Protein AF-A0A950KBQ4-F1 (afdb_monomer_lite)

Sequence (293 aa):
MTTLLCALALFAAQTAAPQRGMLQPGAATYSVAATGGTVTVSITRVAGSAGIVGCTYTTVNGTAVAGVDYTAASGTLSWTNGDAAAKSVVITILNDGVANGNKTFYLQLSLPTGGAYLGVPPTTPATNHEGRVLGTTPDVTVPVDWNTATADGILQTLQILPANNPWNEDISGLAVSPDSAAIINYMQGSTHFIHVNRDMNMTIVASNQPTKAVPLSLYGSESDPGPYPIP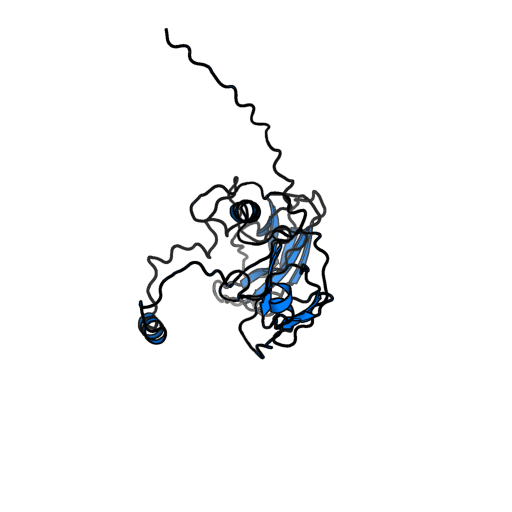NNSPVEGYLGDDPRTLSNIQQDLPLPHAGGDRHVMILDPENGYIYEFGNALCDASFNWNASG

Structure (mmCIF, N/CA/C/O backbone):
data_AF-A0A950KBQ4-F1
#
_entry.id   AF-A0A950KBQ4-F1
#
loop_
_atom_site.group_PDB
_atom_site.id
_atom_site.type_symbol
_atom_site.label_atom_id
_atom_site.label_alt_id
_atom_site.label_comp_id
_atom_site.label_asym_id
_atom_site.label_entity_id
_atom_site.label_seq_id
_atom_site.pdbx_PDB_ins_code
_atom_site.Cartn_x
_atom_site.Cartn_y
_atom_site.Cartn_z
_atom_site.occupancy
_atom_site.B_iso_or_equiv
_atom_site.auth_seq_id
_atom_site.auth_comp_id
_atom_site.auth_asym_id
_atom_site.auth_atom_id
_atom_site.pdbx_PDB_model_num
ATOM 1 N N . MET A 1 1 ? 58.627 5.481 21.122 1.00 42.16 1 MET A N 1
ATOM 2 C CA . MET A 1 1 ? 57.580 6.492 21.374 1.00 42.16 1 MET A CA 1
ATOM 3 C C . MET A 1 1 ? 56.549 6.340 20.278 1.00 42.16 1 MET A C 1
ATOM 5 O O . MET A 1 1 ? 56.875 6.593 19.128 1.00 42.16 1 MET A O 1
ATOM 9 N N . THR A 1 2 ? 55.371 5.825 20.614 1.00 39.44 2 THR A N 1
ATOM 10 C CA . THR A 1 2 ? 54.284 5.612 19.653 1.00 39.44 2 THR A CA 1
ATOM 11 C C . THR A 1 2 ? 53.377 6.831 19.715 1.00 39.44 2 THR A C 1
ATOM 13 O O . THR A 1 2 ? 52.790 7.106 20.758 1.00 39.44 2 THR A O 1
ATOM 16 N N . THR A 1 3 ? 53.314 7.596 18.632 1.00 34.00 3 THR A N 1
ATOM 17 C CA . THR A 1 3 ? 52.439 8.766 18.535 1.00 34.00 3 THR A CA 1
ATOM 18 C C . THR A 1 3 ? 51.038 8.285 18.167 1.00 34.00 3 THR A C 1
ATOM 20 O O . THR A 1 3 ? 50.844 7.746 17.080 1.00 34.00 3 THR A O 1
ATOM 23 N N . LEU A 1 4 ? 50.061 8.454 19.062 1.00 28.08 4 LEU A N 1
ATOM 24 C CA . LEU A 1 4 ? 48.648 8.302 18.712 1.00 28.08 4 LEU A CA 1
ATOM 25 C C . LEU A 1 4 ? 48.193 9.573 17.988 1.00 28.08 4 LEU A C 1
ATOM 27 O O . LEU A 1 4 ? 48.173 10.649 18.584 1.00 28.08 4 LEU A O 1
ATOM 31 N N . LEU A 1 5 ? 47.814 9.448 16.715 1.00 38.50 5 LEU A N 1
ATOM 32 C CA . LEU A 1 5 ? 47.020 10.473 16.042 1.00 38.50 5 LEU A CA 1
ATOM 33 C C . LEU A 1 5 ? 45.545 10.272 16.405 1.00 38.50 5 LEU A C 1
ATOM 35 O O . LEU A 1 5 ? 44.963 9.231 16.111 1.00 38.50 5 LEU A O 1
ATOM 39 N N . CYS A 1 6 ? 44.943 11.288 17.019 1.00 29.98 6 CYS A N 1
ATOM 40 C CA . CYS A 1 6 ? 43.498 11.388 17.176 1.00 29.98 6 CYS A CA 1
ATOM 41 C C . CYS A 1 6 ? 42.923 12.002 15.893 1.00 29.98 6 CYS A C 1
ATOM 43 O O . CYS A 1 6 ? 43.119 13.189 15.630 1.00 29.98 6 CYS A O 1
ATOM 45 N N . ALA A 1 7 ? 42.256 11.192 15.069 1.00 35.41 7 ALA A N 1
ATOM 46 C CA . ALA A 1 7 ? 41.468 11.697 13.953 1.00 35.41 7 ALA A CA 1
ATOM 47 C C . ALA A 1 7 ? 40.127 12.202 14.502 1.00 35.41 7 ALA A C 1
ATOM 49 O O . ALA A 1 7 ? 39.288 11.417 14.941 1.00 35.41 7 ALA A O 1
ATOM 50 N N . LEU A 1 8 ? 39.938 13.521 14.506 1.00 32.34 8 LEU A N 1
ATOM 51 C CA . LEU A 1 8 ? 38.667 14.138 14.866 1.00 32.34 8 LEU A CA 1
ATOM 52 C C . LEU A 1 8 ? 37.715 14.006 13.665 1.00 32.34 8 LEU A C 1
ATOM 54 O O . LEU A 1 8 ? 37.799 14.778 12.712 1.00 32.34 8 LEU A O 1
ATOM 58 N N . ALA A 1 9 ? 36.839 13.001 13.681 1.00 39.84 9 ALA A N 1
ATOM 59 C CA . ALA A 1 9 ? 35.754 12.901 12.711 1.00 39.84 9 ALA A CA 1
ATOM 60 C C . ALA A 1 9 ? 34.673 13.929 13.075 1.00 39.84 9 ALA A C 1
ATOM 62 O O . ALA A 1 9 ? 33.968 13.786 14.075 1.00 39.84 9 ALA A O 1
ATOM 63 N N . LEU A 1 10 ? 34.564 14.993 12.279 1.00 34.34 10 LEU A N 1
ATOM 64 C CA . LEU A 1 10 ? 33.460 15.939 12.366 1.00 34.34 10 LEU A CA 1
ATOM 65 C C . LEU A 1 10 ? 32.238 15.290 11.701 1.00 34.34 10 LEU A C 1
ATOM 67 O O . LEU A 1 10 ? 32.062 15.383 10.489 1.00 34.34 10 LEU A O 1
ATOM 71 N N . PHE A 1 11 ? 31.404 14.597 12.476 1.00 37.28 11 PHE A N 1
ATOM 72 C CA . PHE A 1 11 ? 30.071 14.233 12.007 1.00 37.28 11 PHE A CA 1
ATOM 73 C C . PHE A 1 11 ? 29.253 15.523 11.966 1.00 37.28 11 PHE A C 1
ATOM 75 O O . PHE A 1 11 ? 28.854 16.042 13.010 1.00 37.28 11 PHE A O 1
ATOM 82 N N . ALA A 1 12 ? 29.031 16.083 10.774 1.00 36.97 12 ALA A N 1
ATOM 83 C CA . ALA A 1 12 ? 27.915 17.000 10.609 1.00 36.97 12 ALA A CA 1
ATOM 84 C C . ALA A 1 12 ? 26.676 16.242 11.099 1.00 36.97 12 ALA A C 1
ATOM 86 O O . ALA A 1 12 ? 26.402 15.142 10.618 1.00 36.97 12 ALA A O 1
ATOM 87 N N . ALA A 1 13 ? 25.975 16.772 12.101 1.00 35.66 13 ALA A N 1
ATOM 88 C CA . ALA A 1 13 ? 24.670 16.249 12.461 1.00 35.66 13 ALA A CA 1
ATOM 89 C C . ALA A 1 13 ? 23.779 16.454 11.233 1.00 35.66 13 ALA A C 1
ATOM 91 O O . ALA A 1 13 ? 23.305 17.561 10.986 1.00 35.66 13 ALA A O 1
ATOM 92 N N . GLN A 1 14 ? 23.643 15.408 1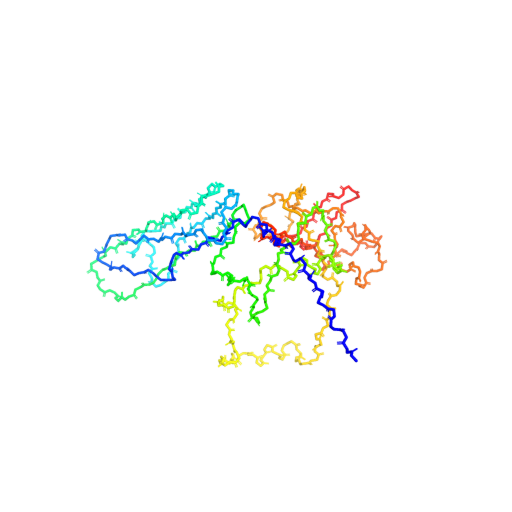0.415 1.00 35.06 14 GLN A N 1
ATOM 93 C CA . GLN A 1 14 ? 22.683 15.352 9.327 1.00 35.06 14 GLN A CA 1
ATOM 94 C C . GLN A 1 14 ? 21.327 15.618 9.977 1.00 35.06 14 GLN A C 1
ATOM 96 O O . GLN A 1 14 ? 20.824 14.791 10.740 1.00 35.06 14 GLN A O 1
ATOM 101 N N . THR A 1 15 ? 20.772 16.811 9.772 1.00 37.25 15 THR A N 1
ATOM 102 C CA . THR A 1 15 ? 19.414 17.104 10.220 1.00 37.25 15 THR A CA 1
ATOM 103 C C . THR A 1 15 ? 18.517 16.113 9.494 1.00 37.25 15 THR A C 1
ATOM 105 O O . THR A 1 15 ? 18.455 16.151 8.265 1.00 37.25 15 THR A O 1
ATOM 108 N N . ALA A 1 16 ? 17.906 15.180 10.228 1.00 45.38 16 ALA A N 1
ATOM 109 C CA . ALA A 1 16 ? 16.980 14.213 9.653 1.00 45.38 16 ALA A CA 1
ATOM 110 C C . ALA A 1 16 ? 15.958 14.956 8.778 1.00 45.38 16 ALA A C 1
ATOM 112 O O . ALA A 1 16 ? 15.456 16.009 9.185 1.00 45.38 16 ALA A O 1
ATOM 113 N N . ALA A 1 17 ? 15.690 14.438 7.575 1.00 49.81 17 ALA A N 1
ATOM 114 C CA . ALA A 1 17 ? 14.683 15.007 6.688 1.00 49.81 17 ALA A CA 1
ATOM 115 C C . ALA A 1 17 ? 13.351 15.180 7.451 1.00 49.81 17 ALA A C 1
ATOM 117 O O . ALA A 1 17 ? 13.015 14.338 8.295 1.00 49.81 17 ALA A O 1
ATOM 118 N N . PRO A 1 18 ? 12.603 16.272 7.215 1.00 60.03 18 PRO A N 1
ATOM 119 C CA . PRO A 1 18 ? 11.393 16.561 7.972 1.00 60.03 18 PRO A CA 1
ATOM 120 C C . PRO A 1 18 ? 10.346 15.461 7.745 1.00 60.03 18 PRO A C 1
ATOM 122 O O . PRO A 1 18 ? 9.787 15.323 6.660 1.00 60.03 18 PRO A O 1
ATOM 125 N N . GLN A 1 19 ? 10.079 14.670 8.785 1.00 65.25 19 GLN A N 1
ATOM 126 C CA . GLN A 1 19 ? 9.168 13.530 8.708 1.00 65.25 19 GLN A CA 1
ATOM 127 C C . GLN A 1 19 ? 7.704 13.985 8.658 1.00 65.25 19 GLN A C 1
ATOM 129 O O . GLN A 1 19 ? 7.290 14.902 9.379 1.00 65.25 19 GLN A O 1
ATOM 134 N N . ARG A 1 20 ? 6.900 13.317 7.821 1.00 74.81 20 ARG A N 1
ATOM 135 C CA . ARG A 1 20 ? 5.480 13.650 7.616 1.00 74.81 20 ARG A CA 1
ATOM 136 C C . ARG A 1 20 ? 4.570 13.167 8.744 1.00 74.81 20 ARG A C 1
ATOM 138 O O . ARG A 1 20 ? 3.503 13.737 8.977 1.00 74.81 20 ARG A O 1
ATOM 145 N N . GLY A 1 21 ? 5.048 12.203 9.519 1.00 76.56 21 GLY A N 1
ATOM 146 C CA . GLY A 1 21 ? 4.407 11.711 10.727 1.00 76.56 21 GLY A CA 1
ATOM 147 C C . GLY A 1 21 ? 3.552 10.470 10.508 1.00 76.56 21 GLY A C 1
ATOM 148 O O . GLY A 1 21 ? 3.312 10.022 9.392 1.00 76.56 21 GLY A O 1
ATOM 149 N N . MET A 1 22 ? 3.105 9.905 11.617 1.00 78.25 22 MET A N 1
ATOM 150 C CA . MET A 1 22 ? 2.345 8.671 11.693 1.00 78.25 22 MET A CA 1
ATOM 151 C C . MET A 1 22 ? 1.053 8.924 12.456 1.00 78.25 22 MET A C 1
ATOM 153 O O . MET A 1 22 ? 1.073 9.542 13.521 1.00 78.25 22 MET A O 1
ATOM 157 N N . LEU A 1 23 ? -0.056 8.452 11.903 1.00 83.44 23 LEU A N 1
ATOM 158 C CA . LEU A 1 23 ? -1.396 8.574 12.449 1.00 83.44 23 LEU A CA 1
ATOM 159 C C . LEU A 1 23 ? -1.767 7.278 13.163 1.00 83.44 23 LEU A C 1
ATOM 161 O O . LEU A 1 23 ? -1.744 6.195 12.577 1.00 83.44 23 LEU A O 1
ATOM 165 N N . GLN A 1 24 ? -2.116 7.384 14.438 1.00 79.69 24 GLN A N 1
ATOM 166 C CA . GLN A 1 24 ? -2.402 6.211 15.258 1.00 79.69 24 GLN A CA 1
ATOM 167 C C . GLN A 1 24 ? -3.435 6.506 16.341 1.00 79.69 24 GLN A C 1
ATOM 169 O O . GLN A 1 24 ? -3.489 7.642 16.825 1.00 79.69 24 GLN A O 1
ATOM 174 N N . PRO A 1 25 ? -4.214 5.508 16.788 1.00 81.94 25 PRO A N 1
ATOM 175 C CA . PRO A 1 25 ? -4.973 5.629 18.023 1.00 81.94 25 PRO A CA 1
ATOM 176 C C . PRO A 1 25 ? -4.052 5.987 19.196 1.00 81.94 25 PRO A C 1
ATOM 178 O O . PRO A 1 25 ? -2.958 5.446 19.332 1.00 81.94 25 PRO A O 1
ATOM 181 N N . GLY A 1 26 ? -4.494 6.891 20.066 1.00 77.69 26 GLY A N 1
ATOM 182 C CA . GLY A 1 26 ? -3.754 7.288 21.265 1.00 77.69 26 GLY A CA 1
ATOM 183 C C . GLY A 1 26 ? -3.651 6.172 22.312 1.00 77.69 26 GLY A C 1
ATOM 184 O O . GLY A 1 26 ? -2.845 6.276 23.231 1.00 77.69 26 GLY A O 1
ATOM 185 N N . ALA A 1 27 ? -4.458 5.117 22.181 1.00 73.62 27 ALA A N 1
ATOM 186 C CA . ALA A 1 27 ? -4.406 3.901 22.981 1.00 73.62 27 ALA A CA 1
ATOM 187 C C . ALA A 1 27 ? -4.839 2.686 22.143 1.00 73.62 27 ALA A C 1
ATOM 189 O O . ALA A 1 27 ? -5.637 2.815 21.217 1.00 73.62 27 ALA A O 1
ATOM 190 N N . ALA A 1 28 ? -4.348 1.496 22.502 1.00 65.88 28 ALA A N 1
ATOM 191 C CA . ALA A 1 28 ? -4.708 0.246 21.827 1.00 65.88 28 ALA A CA 1
ATOM 192 C C . ALA A 1 28 ? -6.140 -0.222 22.141 1.00 65.88 28 ALA A C 1
ATOM 194 O O . ALA A 1 28 ? -6.747 -0.940 21.352 1.00 65.88 28 ALA A O 1
ATOM 195 N N . THR A 1 29 ? -6.686 0.170 23.296 1.00 69.62 29 THR A N 1
ATOM 196 C CA . THR A 1 29 ? -8.050 -0.170 23.709 1.00 69.62 29 THR A CA 1
ATOM 197 C C . THR A 1 29 ? -8.734 1.028 24.352 1.00 69.62 29 THR A C 1
ATOM 199 O O . THR A 1 29 ? -8.106 1.842 25.031 1.00 69.62 29 THR A O 1
ATOM 202 N N . TYR A 1 30 ? -10.044 1.114 24.142 1.00 78.25 30 TYR A N 1
ATOM 203 C CA . TYR A 1 30 ? -10.925 2.078 24.784 1.00 78.25 30 TYR A CA 1
ATOM 204 C C . TYR A 1 30 ? -12.074 1.300 25.412 1.00 78.25 30 TYR A C 1
ATOM 206 O O . TYR A 1 30 ? -12.660 0.432 24.772 1.00 78.25 30 TYR A O 1
ATOM 214 N N . SER A 1 31 ? -12.371 1.586 26.676 1.00 82.31 31 SER A N 1
ATOM 215 C CA . SER A 1 31 ? -13.469 0.951 27.403 1.00 82.31 31 SER A CA 1
ATOM 216 C C . SER A 1 31 ? -14.497 2.000 27.785 1.00 82.31 31 SER A C 1
ATOM 218 O O . SER A 1 31 ? -14.151 3.081 28.260 1.00 82.31 31 SER A O 1
ATOM 220 N N . VAL A 1 32 ? -15.765 1.672 27.579 1.00 85.00 32 VAL A N 1
ATOM 221 C CA . VAL A 1 32 ? -16.910 2.517 27.910 1.00 85.00 32 VAL A CA 1
ATOM 222 C C . VAL A 1 32 ? -18.002 1.629 28.488 1.00 85.00 32 VAL A C 1
ATOM 224 O O . VAL A 1 32 ? -18.160 0.480 28.074 1.00 85.00 32 VAL A O 1
ATOM 227 N N . ALA A 1 33 ? -18.733 2.136 29.477 1.00 78.69 33 ALA A N 1
ATOM 228 C CA . ALA A 1 33 ? -19.859 1.405 30.033 1.00 78.69 33 ALA A CA 1
ATOM 229 C C . ALA A 1 33 ? -20.976 1.283 28.984 1.00 78.69 33 ALA A C 1
ATOM 231 O O . ALA A 1 33 ? -21.325 2.262 28.326 1.00 78.69 33 ALA A O 1
ATOM 232 N N . ALA A 1 34 ? -21.601 0.108 28.893 1.00 71.25 34 ALA A N 1
ATOM 233 C CA . ALA A 1 34 ? -22.770 -0.129 28.039 1.00 71.25 34 ALA A CA 1
ATOM 234 C C . ALA A 1 34 ? -24.056 0.554 28.559 1.00 71.25 34 ALA A C 1
ATOM 236 O O . ALA A 1 34 ? -25.161 0.223 28.153 1.00 71.25 34 ALA A O 1
ATOM 237 N N . THR A 1 35 ? -23.938 1.534 29.460 1.00 78.12 35 THR A N 1
ATOM 238 C CA . THR A 1 35 ? -25.061 2.323 29.989 1.00 78.12 35 THR A CA 1
ATOM 239 C C . THR A 1 35 ? -25.520 3.424 29.024 1.00 78.12 35 THR A C 1
ATOM 241 O O . THR A 1 35 ? -26.377 4.234 29.378 1.00 78.12 35 THR A O 1
ATOM 244 N N . GLY A 1 36 ? -24.961 3.454 27.811 1.00 72.44 36 GLY A N 1
ATOM 245 C CA . GLY A 1 36 ? -25.128 4.517 26.825 1.00 72.44 36 GLY A CA 1
ATOM 246 C C . GLY A 1 36 ? -24.097 5.633 27.005 1.00 72.44 36 GLY A C 1
ATOM 247 O O . GLY A 1 36 ? -23.334 5.645 27.971 1.00 72.44 36 GLY A O 1
ATOM 248 N N . GLY A 1 37 ? -24.066 6.571 26.058 1.00 87.19 37 GLY A N 1
ATOM 249 C CA . GLY A 1 37 ? -23.128 7.696 26.046 1.00 87.19 37 GLY A CA 1
ATOM 250 C C . GLY A 1 37 ? -22.243 7.682 24.805 1.00 87.19 37 GLY A C 1
ATOM 251 O O . GLY A 1 37 ? -22.690 7.300 23.724 1.00 87.19 37 GLY A O 1
ATOM 252 N N . THR A 1 38 ? -20.991 8.112 24.946 1.00 91.12 38 THR A N 1
ATOM 253 C CA . THR A 1 38 ? -20.025 8.131 23.845 1.00 91.12 38 THR A CA 1
ATOM 254 C C . THR A 1 38 ? -18.676 7.571 24.271 1.00 91.12 38 THR A C 1
ATOM 256 O O . THR A 1 38 ? -18.255 7.716 25.419 1.00 91.12 38 THR A O 1
ATOM 259 N N . VAL A 1 39 ? -17.976 6.955 23.321 1.00 91.31 39 VAL A N 1
ATOM 260 C CA . VAL A 1 39 ? -16.536 6.715 23.413 1.00 91.31 39 VAL A CA 1
ATOM 261 C C . VAL A 1 39 ? -15.823 7.679 22.475 1.00 91.31 39 VAL A C 1
ATOM 263 O O . VAL A 1 39 ? -16.198 7.831 21.312 1.00 91.31 39 VAL A O 1
ATOM 266 N N . THR A 1 40 ? -14.801 8.349 22.997 1.00 93.38 40 THR A N 1
ATOM 267 C CA . THR A 1 40 ? -13.971 9.279 22.231 1.00 93.38 40 THR A CA 1
ATOM 268 C C . THR A 1 40 ? -12.612 8.642 22.001 1.00 93.38 40 THR A C 1
ATOM 270 O O . THR A 1 40 ? -11.817 8.505 22.932 1.00 93.38 40 THR A O 1
ATOM 273 N N . VAL A 1 41 ? -12.345 8.266 20.756 1.00 90.38 41 VAL A N 1
ATOM 274 C CA . VAL A 1 41 ? -11.058 7.727 20.325 1.00 90.38 41 VAL A CA 1
ATOM 275 C C . VAL A 1 41 ? -10.191 8.880 19.835 1.00 90.38 41 VAL A C 1
ATOM 277 O O . VAL A 1 41 ? -10.559 9.601 18.911 1.00 90.38 41 VAL A O 1
ATOM 280 N N . SER A 1 42 ? -9.039 9.074 20.471 1.00 91.75 42 SER A N 1
ATOM 281 C CA . SER A 1 42 ? -8.051 10.072 20.054 1.00 91.75 42 SER A CA 1
ATOM 282 C C . SER A 1 42 ? -7.158 9.478 18.972 1.00 91.75 42 SER A C 1
ATOM 284 O O . SER A 1 42 ? -6.603 8.404 19.180 1.00 91.75 42 SER A O 1
ATOM 286 N N . ILE A 1 43 ? -6.997 10.167 17.847 1.00 93.19 43 ILE A N 1
ATOM 287 C CA . ILE A 1 43 ? -6.034 9.847 16.795 1.00 93.19 43 ILE A CA 1
ATOM 288 C C . ILE A 1 43 ? -4.910 10.878 16.857 1.00 93.19 43 ILE A C 1
ATOM 290 O O . ILE A 1 43 ? -5.133 12.086 16.756 1.00 93.19 43 ILE A O 1
ATOM 294 N N . THR A 1 44 ? -3.693 10.396 17.055 1.00 89.75 44 THR A N 1
ATOM 295 C CA . THR A 1 44 ? -2.488 11.201 17.254 1.00 89.75 44 THR A CA 1
ATOM 296 C C . THR A 1 44 ? -1.634 11.197 15.996 1.00 89.75 44 THR A C 1
ATOM 298 O O . THR A 1 44 ? -1.553 10.172 15.324 1.00 89.75 44 THR A O 1
ATOM 301 N N . ARG A 1 45 ? -0.989 12.332 15.700 1.00 90.56 45 ARG A N 1
ATOM 302 C CA . ARG A 1 45 ? 0.083 12.433 14.705 1.00 90.56 45 ARG A CA 1
ATOM 303 C C . ARG A 1 45 ? 1.416 12.513 15.439 1.00 90.56 45 ARG A C 1
ATOM 305 O O . ARG A 1 45 ? 1.660 13.476 16.163 1.00 90.56 45 ARG A O 1
ATOM 312 N N . VAL A 1 46 ? 2.257 11.500 15.282 1.00 78.50 46 VAL A N 1
ATOM 313 C CA . VAL A 1 46 ? 3.562 11.385 15.959 1.00 78.50 46 VAL A CA 1
ATOM 314 C C . VAL A 1 46 ? 4.691 11.223 14.944 1.00 78.50 46 VAL A C 1
ATOM 316 O O . VAL A 1 46 ? 4.425 11.086 13.757 1.00 78.50 46 VAL A O 1
ATOM 319 N N . ALA A 1 47 ? 5.949 11.231 15.397 1.00 66.81 47 ALA A N 1
ATOM 320 C CA . ALA A 1 47 ? 7.123 10.988 14.545 1.00 66.81 47 ALA A CA 1
ATOM 321 C C . ALA A 1 47 ? 7.197 11.896 13.294 1.00 66.81 47 ALA A C 1
ATOM 323 O O . ALA A 1 47 ? 7.650 11.481 12.234 1.00 66.81 47 ALA A O 1
ATOM 324 N N . GLY A 1 48 ? 6.702 13.134 13.402 1.00 73.38 48 GLY A N 1
ATOM 325 C CA . GLY A 1 48 ? 6.724 14.109 12.315 1.00 73.38 48 GLY A CA 1
ATOM 326 C C . GLY A 1 48 ? 5.465 14.965 12.232 1.00 73.38 48 GLY A C 1
ATOM 327 O O . GLY A 1 48 ? 4.376 14.547 12.623 1.00 73.38 48 GLY A O 1
ATOM 328 N N . SER A 1 49 ? 5.617 16.178 11.712 1.00 84.75 49 SER A N 1
ATOM 329 C CA . SER A 1 49 ? 4.507 17.101 11.443 1.00 84.75 49 SER A CA 1
ATOM 330 C C . SER A 1 49 ? 4.633 17.800 10.086 1.00 84.75 49 SER A C 1
ATOM 332 O O . SER A 1 49 ? 3.903 18.750 9.807 1.00 84.75 49 SER A O 1
ATOM 334 N N . ALA A 1 50 ? 5.540 17.336 9.223 1.00 81.19 50 ALA A N 1
ATOM 335 C CA . ALA A 1 50 ? 5.789 17.948 7.927 1.00 81.19 50 ALA A CA 1
ATOM 336 C C . ALA A 1 50 ? 4.682 17.632 6.911 1.00 81.19 50 ALA A C 1
ATOM 338 O O . ALA A 1 50 ? 4.214 16.503 6.796 1.00 81.19 50 ALA A O 1
ATOM 339 N N . GLY A 1 51 ? 4.278 18.628 6.133 1.00 82.69 51 GLY A N 1
ATOM 340 C CA . GLY A 1 51 ? 3.254 18.481 5.105 1.00 82.69 51 GLY A CA 1
ATOM 341 C C . GLY A 1 51 ? 1.831 18.341 5.653 1.00 82.69 51 GLY A C 1
ATOM 342 O O . GLY A 1 51 ? 1.591 18.159 6.850 1.00 82.69 51 GLY A O 1
ATOM 343 N N . ILE A 1 52 ? 0.872 18.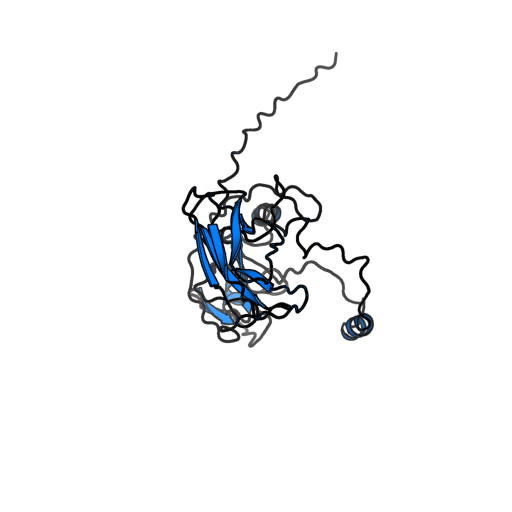468 4.739 1.00 90.19 52 ILE A N 1
ATOM 344 C CA . ILE A 1 52 ? -0.540 18.186 5.000 1.00 90.19 52 ILE A CA 1
ATOM 345 C C . ILE A 1 52 ? -0.722 16.674 4.886 1.00 90.19 52 ILE A C 1
ATOM 347 O O . ILE A 1 52 ? -0.335 16.103 3.870 1.00 90.19 52 ILE A O 1
ATOM 351 N N . VAL A 1 53 ? -1.299 16.046 5.907 1.00 89.44 53 VAL A N 1
ATOM 352 C CA . VAL A 1 53 ? -1.535 14.594 5.934 1.00 89.44 53 VAL A CA 1
ATOM 353 C C . VAL A 1 53 ? -2.932 14.286 6.444 1.00 89.44 53 VAL A C 1
ATOM 355 O O . VAL A 1 53 ? -3.565 15.118 7.098 1.00 89.44 53 VAL A O 1
ATOM 358 N N . GLY A 1 54 ? -3.413 13.079 6.198 1.00 91.94 54 GLY A N 1
ATOM 359 C CA . GLY A 1 54 ? -4.718 12.655 6.676 1.00 91.94 54 GLY A CA 1
ATOM 360 C C . GLY A 1 54 ? -4.925 11.157 6.585 1.00 91.94 54 GLY A C 1
ATOM 361 O O . GLY A 1 54 ? -4.037 10.423 6.167 1.00 91.94 54 GLY A O 1
ATOM 362 N N . CYS A 1 55 ? -6.102 10.718 7.003 1.00 90.19 55 CYS A N 1
ATOM 363 C CA . CYS A 1 55 ? -6.587 9.358 6.812 1.00 90.19 55 CYS A CA 1
ATOM 364 C C . CYS A 1 55 ? -8.116 9.328 6.849 1.00 90.19 55 CYS A C 1
ATOM 366 O O . CYS A 1 55 ? -8.774 10.292 7.254 1.00 90.19 55 CYS A O 1
ATOM 368 N N . THR A 1 56 ? -8.688 8.205 6.442 1.00 88.56 56 THR A N 1
ATOM 369 C CA . THR A 1 56 ? -10.096 7.872 6.665 1.00 88.56 56 THR A CA 1
ATOM 370 C C . THR A 1 56 ? -10.234 6.978 7.892 1.00 88.56 56 THR A C 1
ATOM 372 O O . THR A 1 56 ? -9.281 6.304 8.290 1.00 88.56 56 THR A O 1
ATOM 375 N N . TYR A 1 57 ? -11.413 6.980 8.509 1.00 88.62 57 TYR A N 1
ATOM 376 C CA . TYR A 1 57 ? -11.763 6.033 9.559 1.00 88.62 57 TYR A CA 1
ATOM 377 C C . TYR A 1 57 ? -13.149 5.439 9.336 1.00 88.62 57 TYR A C 1
ATOM 379 O O . TYR A 1 57 ? -14.040 6.103 8.801 1.00 88.62 57 TYR A O 1
ATOM 387 N N . THR A 1 58 ? -13.342 4.209 9.802 1.00 85.19 58 THR A N 1
ATOM 388 C CA . THR A 1 58 ? -14.643 3.538 9.847 1.00 85.19 58 THR A CA 1
ATOM 389 C C . THR A 1 58 ? -14.724 2.589 11.040 1.00 85.19 58 THR A C 1
ATOM 391 O O . THR A 1 58 ? -13.724 2.000 11.452 1.00 85.19 58 THR A O 1
ATOM 394 N N . THR A 1 59 ? -15.907 2.441 11.627 1.00 86.88 59 THR A N 1
ATOM 395 C CA . THR A 1 59 ? -16.163 1.429 12.656 1.00 86.88 59 THR A CA 1
ATOM 396 C C . THR A 1 59 ? -16.509 0.081 12.033 1.00 86.88 59 THR A C 1
ATOM 398 O O . THR A 1 59 ? -17.355 0.025 11.142 1.00 86.88 59 THR A O 1
ATOM 401 N N . VAL A 1 60 ? -15.949 -1.002 12.567 1.00 76.50 60 VAL A N 1
ATOM 402 C CA . VAL A 1 60 ? -16.182 -2.381 12.116 1.00 76.50 60 VAL A CA 1
ATOM 403 C C . VAL A 1 60 ? -16.720 -3.216 13.274 1.00 76.50 60 VAL A C 1
ATOM 405 O O . VAL A 1 60 ? -16.225 -3.121 14.399 1.00 76.50 60 VAL A O 1
ATOM 408 N N . ASN A 1 61 ? -17.736 -4.033 12.997 1.00 71.56 61 ASN A N 1
ATOM 409 C CA . ASN A 1 61 ? -18.340 -4.909 13.998 1.00 71.56 61 ASN A CA 1
ATOM 410 C C . ASN A 1 61 ? -17.315 -5.912 14.552 1.00 71.56 61 ASN A C 1
ATOM 412 O O . ASN A 1 61 ? -16.439 -6.394 13.835 1.00 71.56 61 ASN A O 1
ATOM 416 N N . GLY A 1 62 ? -17.481 -6.264 15.822 1.00 82.44 62 GLY A N 1
ATOM 417 C CA . GLY A 1 62 ? -16.874 -7.445 16.430 1.00 82.44 62 GLY A CA 1
ATOM 418 C C . GLY A 1 62 ? -17.984 -8.310 17.011 1.00 82.44 62 GLY A C 1
ATOM 419 O O . GLY A 1 62 ? -18.884 -8.738 16.292 1.00 82.44 62 GLY A O 1
ATOM 420 N N . THR A 1 63 ? -17.968 -8.514 18.328 1.00 80.69 63 THR A N 1
ATOM 421 C CA . THR A 1 63 ? -19.136 -9.056 19.045 1.00 80.69 63 THR A CA 1
ATOM 422 C C . THR A 1 63 ? -20.204 -7.993 19.324 1.00 80.69 63 THR A C 1
ATOM 424 O O . THR A 1 63 ? -21.356 -8.342 19.577 1.00 80.69 63 THR A O 1
ATOM 427 N N . ALA A 1 64 ? -19.844 -6.706 19.264 1.00 83.88 64 ALA A N 1
ATOM 428 C CA . ALA A 1 64 ? -20.783 -5.590 19.234 1.00 83.88 64 ALA A CA 1
ATOM 429 C C . ALA A 1 64 ? -21.195 -5.284 17.788 1.00 83.88 64 ALA A C 1
ATOM 431 O O . ALA A 1 64 ? -20.351 -5.274 16.885 1.00 83.88 64 ALA A O 1
ATOM 432 N N . VAL A 1 65 ? -22.485 -5.014 17.584 1.00 87.50 65 VAL A N 1
ATOM 433 C CA . VAL A 1 65 ? -23.099 -4.811 16.265 1.00 87.50 65 VAL A CA 1
ATOM 434 C C . VAL A 1 65 ? -23.581 -3.370 16.110 1.00 87.50 65 VAL A C 1
ATOM 436 O O . VAL A 1 65 ? -24.341 -2.859 16.937 1.00 87.50 65 VAL A O 1
ATOM 439 N N . ALA A 1 66 ? -23.178 -2.714 15.022 1.00 90.38 66 ALA A N 1
ATOM 440 C CA . ALA A 1 66 ? -23.658 -1.382 14.674 1.00 90.38 66 ALA A CA 1
ATOM 441 C C . ALA A 1 66 ? -25.192 -1.342 14.510 1.00 90.38 66 ALA A C 1
ATOM 443 O O . ALA A 1 66 ? -25.796 -2.237 13.923 1.00 90.38 66 ALA A O 1
ATOM 444 N N . GLY A 1 67 ? -25.827 -0.288 15.020 1.00 92.50 67 GLY A N 1
ATOM 445 C CA . GLY A 1 67 ? -27.284 -0.125 15.070 1.00 92.50 67 GLY A CA 1
ATOM 446 C C . GLY A 1 67 ? -27.964 -0.857 16.232 1.00 92.50 67 GLY A C 1
ATOM 447 O O . GLY A 1 67 ? -29.132 -0.585 16.498 1.00 92.50 67 GLY A O 1
ATOM 448 N N . VAL A 1 68 ? -27.244 -1.735 16.939 1.00 90.81 68 VAL A N 1
ATOM 449 C CA . 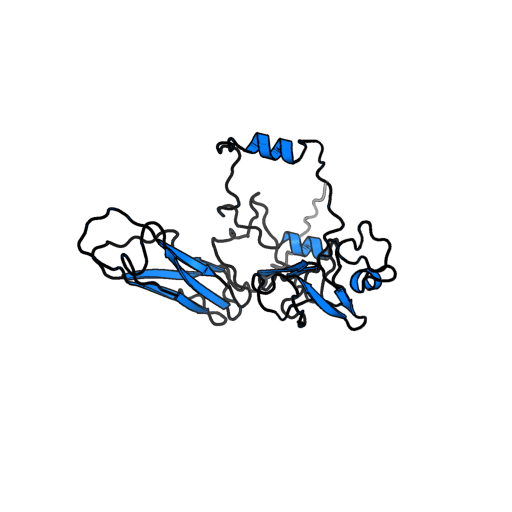VAL A 1 68 ? -27.729 -2.441 18.137 1.00 90.81 68 VAL A CA 1
ATOM 450 C C . VAL A 1 68 ? -26.969 -1.971 19.374 1.00 90.81 68 VAL A C 1
ATOM 452 O O . VAL A 1 68 ? -27.576 -1.461 20.307 1.00 90.81 68 VAL A O 1
ATOM 455 N N . ASP A 1 69 ? -25.640 -2.086 19.352 1.00 89.44 69 ASP A N 1
ATOM 456 C CA . ASP A 1 69 ? -24.761 -1.789 20.490 1.00 89.44 69 ASP A CA 1
ATOM 457 C C . ASP A 1 69 ? -24.087 -0.409 20.375 1.00 89.44 69 ASP A C 1
ATOM 459 O O . ASP A 1 69 ? -23.738 0.224 21.371 1.00 89.44 69 ASP A O 1
ATOM 463 N N . TYR A 1 70 ? -23.894 0.088 19.152 1.00 92.94 70 TYR A N 1
ATOM 464 C CA . TYR A 1 70 ? -23.286 1.393 18.885 1.00 92.94 70 TYR A CA 1
ATOM 465 C C . TYR A 1 70 ? -23.760 1.962 17.543 1.00 92.94 70 TYR A C 1
ATOM 467 O O . TYR A 1 70 ? -24.220 1.225 16.673 1.00 92.94 70 TYR A O 1
ATOM 475 N N . THR A 1 71 ? -23.642 3.271 17.340 1.00 95.81 71 THR A N 1
ATOM 476 C CA . THR A 1 71 ? -23.912 3.898 16.036 1.00 95.81 71 THR A CA 1
ATOM 477 C C . THR A 1 71 ? -22.667 3.817 15.160 1.00 95.81 71 THR A C 1
ATOM 479 O O . THR A 1 71 ? -21.603 4.278 15.577 1.00 95.81 71 THR A O 1
ATOM 482 N N . ALA A 1 72 ? -22.797 3.275 13.943 1.00 93.75 72 ALA A N 1
ATOM 483 C CA . ALA A 1 72 ? -21.703 3.257 12.973 1.00 93.75 72 ALA A CA 1
ATOM 484 C C . ALA A 1 72 ? -21.149 4.673 12.746 1.00 93.75 72 ALA A C 1
ATOM 486 O O . ALA A 1 72 ? -21.915 5.623 12.571 1.00 93.75 72 ALA A O 1
ATOM 487 N N . ALA A 1 73 ? -19.825 4.806 12.739 1.00 93.19 73 ALA A N 1
ATOM 488 C CA . ALA A 1 73 ? -19.145 6.075 12.526 1.00 93.19 73 ALA A CA 1
ATOM 489 C C . ALA A 1 73 ? -18.070 5.926 11.449 1.00 93.19 73 ALA A C 1
ATOM 491 O O . ALA A 1 73 ? -17.281 4.982 11.468 1.00 93.19 73 ALA A O 1
ATOM 492 N N . SER A 1 74 ? -18.017 6.888 10.534 1.00 94.31 74 SER A N 1
ATOM 493 C CA . SER A 1 74 ? -16.997 6.969 9.492 1.00 94.31 74 SER A CA 1
ATOM 494 C C . SER A 1 74 ? -16.710 8.420 9.132 1.00 94.31 74 SER A C 1
ATOM 496 O O . SER A 1 74 ? -17.594 9.272 9.239 1.00 94.31 74 SER A O 1
ATOM 498 N N . GLY A 1 75 ? -15.503 8.704 8.656 1.00 96.06 75 GLY A N 1
ATOM 499 C CA . GLY A 1 75 ? -15.141 10.046 8.216 1.00 96.06 75 GLY A CA 1
ATOM 500 C C . GLY A 1 75 ? -13.678 10.185 7.821 1.00 96.06 75 GLY A C 1
ATOM 501 O O . GLY A 1 75 ? -12.965 9.203 7.633 1.00 96.06 75 GLY A O 1
ATOM 502 N N . THR A 1 76 ? -13.235 11.433 7.700 1.00 96.38 76 THR A N 1
ATOM 503 C CA . THR A 1 76 ? -11.867 11.808 7.325 1.00 96.38 76 THR A CA 1
ATOM 504 C C . THR A 1 76 ? -11.220 12.634 8.429 1.00 96.38 76 THR A C 1
ATOM 506 O O . THR A 1 76 ? -11.865 13.510 9.009 1.00 96.38 76 THR A O 1
ATOM 509 N N . LEU A 1 77 ? -9.934 12.415 8.678 1.00 97.19 77 LEU A N 1
ATOM 510 C CA . LEU A 1 77 ? -9.100 13.223 9.564 1.00 97.19 77 LEU A CA 1
ATOM 511 C C . LEU A 1 77 ? -7.983 13.870 8.746 1.00 97.19 77 LEU A C 1
ATOM 513 O O . LEU A 1 77 ? -7.371 13.211 7.911 1.00 97.19 77 LEU A O 1
ATOM 517 N N . SER A 1 78 ? -7.704 15.151 8.990 1.00 96.88 78 SER A N 1
ATOM 518 C CA . SER A 1 78 ? -6.685 15.905 8.250 1.00 96.88 78 SER A CA 1
ATOM 519 C C . SER A 1 78 ? -5.901 16.843 9.157 1.00 96.88 78 SER A C 1
ATOM 521 O O . SER A 1 78 ? -6.497 17.663 9.861 1.00 96.88 78 SER A O 1
ATOM 523 N N . TRP A 1 79 ? -4.577 16.769 9.101 1.00 97.31 79 TRP A N 1
ATOM 524 C CA . TRP A 1 79 ? -3.633 17.660 9.767 1.00 97.31 79 TRP A CA 1
ATOM 525 C C . TRP A 1 79 ? -2.994 18.587 8.740 1.00 97.31 79 TRP A C 1
ATOM 527 O O . TRP A 1 79 ? -2.543 18.145 7.683 1.00 97.31 79 TRP A O 1
ATOM 537 N N . THR A 1 80 ? -2.920 19.877 9.055 1.00 97.44 80 THR A N 1
ATOM 538 C CA . THR A 1 80 ? -2.176 20.837 8.233 1.00 97.44 80 THR A CA 1
ATOM 539 C C . THR A 1 80 ? -0.665 20.672 8.424 1.00 97.44 80 THR A C 1
ATOM 541 O O . THR A 1 80 ? -0.205 20.003 9.351 1.00 97.44 80 THR A O 1
ATOM 544 N N . ASN A 1 81 ? 0.134 21.306 7.562 1.00 93.00 81 ASN A N 1
ATOM 545 C CA . ASN A 1 81 ? 1.583 21.370 7.760 1.00 93.00 81 ASN A CA 1
ATOM 546 C C . ASN A 1 81 ? 1.914 21.964 9.140 1.00 93.00 81 ASN A C 1
ATOM 548 O O . ASN A 1 81 ? 1.401 23.025 9.493 1.00 93.00 81 ASN A O 1
ATOM 552 N N . GLY A 1 82 ? 2.746 21.270 9.911 1.00 89.62 82 GLY A N 1
ATOM 553 C CA . GLY A 1 82 ? 3.128 21.624 11.278 1.00 89.62 82 GLY A CA 1
ATOM 554 C C . GLY A 1 82 ? 2.115 21.242 12.366 1.00 89.62 82 GLY A C 1
ATOM 555 O O . GLY A 1 82 ? 2.465 21.303 13.543 1.00 89.62 82 GLY A O 1
ATOM 556 N N . ASP A 1 83 ? 0.892 20.821 12.019 1.00 96.38 83 ASP A N 1
ATOM 557 C CA . ASP A 1 83 ? -0.123 20.398 12.994 1.00 96.38 83 ASP A CA 1
ATOM 558 C C . ASP A 1 83 ? 0.166 18.973 13.482 1.00 96.38 83 ASP A C 1
ATOM 560 O O . ASP A 1 83 ? 0.118 18.024 12.697 1.00 96.38 83 ASP A O 1
ATOM 564 N N . ALA A 1 84 ? 0.435 18.835 14.781 1.00 91.19 84 ALA A N 1
ATOM 565 C CA . ALA A 1 84 ? 0.594 17.561 15.486 1.00 91.19 84 ALA A CA 1
ATOM 566 C C . ALA A 1 84 ? -0.476 17.348 16.576 1.00 91.19 84 ALA A C 1
ATOM 568 O O . ALA A 1 84 ? -0.377 16.412 17.371 1.00 91.19 84 ALA A O 1
ATOM 569 N N . ALA A 1 85 ? -1.493 18.213 16.654 1.00 96.88 85 ALA A N 1
ATOM 570 C CA . ALA A 1 85 ? -2.542 18.091 17.656 1.00 96.88 85 ALA A CA 1
ATOM 571 C C . ALA A 1 85 ? -3.394 16.841 17.397 1.00 96.88 85 ALA A C 1
ATOM 573 O O . ALA A 1 85 ? -3.701 16.500 16.255 1.00 96.88 85 ALA A O 1
ATOM 574 N N . ALA A 1 86 ? -3.798 16.150 18.460 1.00 94.50 86 ALA A N 1
ATOM 575 C CA . ALA A 1 86 ? -4.669 14.989 18.328 1.00 94.50 86 ALA A CA 1
ATOM 576 C C . ALA A 1 86 ? -6.057 15.382 17.791 1.00 94.50 86 ALA A C 1
ATOM 578 O O . ALA A 1 86 ? -6.573 16.459 18.101 1.00 94.50 86 ALA A O 1
ATOM 579 N N . LYS A 1 87 ? -6.675 14.490 17.013 1.00 97.31 87 LYS A N 1
ATOM 580 C CA . LYS A 1 87 ? -8.047 14.637 16.503 1.00 97.31 87 LYS A CA 1
ATOM 581 C C . LYS A 1 87 ? -8.920 13.535 17.077 1.00 97.31 87 LYS A C 1
ATOM 583 O O . LYS A 1 87 ? -8.458 12.419 17.267 1.00 97.31 87 LYS A O 1
ATOM 588 N N . SER A 1 88 ? -10.178 13.845 17.353 1.00 95.81 88 SER A N 1
ATOM 589 C CA . SER A 1 88 ? -11.078 12.929 18.054 1.00 95.81 88 SER A CA 1
ATOM 590 C C . SER A 1 88 ? -12.115 12.327 17.115 1.00 95.81 88 SER A C 1
ATOM 592 O O . SER A 1 88 ? -12.742 13.045 16.338 1.00 95.81 88 SER A O 1
ATOM 594 N N . VAL A 1 89 ? -12.343 11.025 17.253 1.00 95.31 89 VAL A N 1
ATOM 595 C CA . VAL A 1 89 ? -13.478 10.300 16.677 1.00 95.31 89 VAL A CA 1
ATOM 596 C C . VAL A 1 89 ? -14.444 9.976 17.810 1.00 95.31 89 VAL A C 1
ATOM 598 O O . VAL A 1 89 ? -14.069 9.320 18.780 1.00 95.31 89 VAL A O 1
ATOM 601 N N . VAL A 1 90 ? -15.680 10.460 17.708 1.00 95.88 90 VAL A N 1
ATOM 602 C CA . VAL A 1 90 ? -16.716 10.252 18.727 1.00 95.88 90 VAL A CA 1
ATOM 603 C C . VAL A 1 90 ? -17.708 9.218 18.219 1.00 95.88 90 VAL A C 1
ATOM 605 O O . VAL A 1 90 ? -18.297 9.391 17.155 1.00 95.88 90 VAL A O 1
ATOM 608 N N . ILE A 1 91 ? -17.901 8.154 18.990 1.00 95.50 91 ILE A N 1
ATOM 609 C CA . ILE A 1 91 ? -18.769 7.029 18.638 1.00 95.50 91 ILE A CA 1
ATOM 610 C C . ILE A 1 91 ? -19.850 6.934 19.707 1.00 95.50 91 ILE A C 1
ATOM 612 O O . ILE A 1 91 ? -19.552 6.921 20.902 1.00 95.50 91 ILE A O 1
ATOM 616 N N . THR A 1 92 ? -21.110 6.904 19.282 1.00 95.38 92 THR A N 1
ATOM 617 C CA . THR A 1 92 ? -22.252 6.816 20.201 1.00 95.38 92 THR A CA 1
ATOM 618 C C . THR A 1 92 ? -22.490 5.365 20.591 1.00 95.38 92 THR A C 1
ATOM 620 O O . THR A 1 92 ? -22.563 4.502 19.719 1.00 95.38 92 THR A O 1
ATOM 623 N N . ILE A 1 93 ? -22.631 5.111 21.889 1.00 93.62 93 ILE A N 1
ATOM 624 C CA . ILE A 1 93 ? -22.942 3.796 22.451 1.00 93.62 93 ILE A CA 1
ATOM 625 C C . ILE A 1 93 ? -24.441 3.725 22.709 1.00 93.62 93 ILE A C 1
ATOM 627 O O . ILE A 1 93 ? -25.011 4.613 23.354 1.00 93.62 93 ILE A O 1
ATOM 631 N N . LEU A 1 94 ? -25.069 2.673 22.197 1.00 90.44 94 LEU A N 1
ATOM 632 C CA . LEU A 1 94 ? -26.490 2.419 22.365 1.00 90.44 94 LEU A CA 1
ATOM 633 C C . LEU A 1 94 ? -26.691 1.568 23.620 1.00 90.44 94 LEU A C 1
ATOM 635 O O . LEU A 1 94 ? -25.922 0.653 23.898 1.00 90.44 94 LEU A O 1
ATOM 639 N N . ASN A 1 95 ? -27.712 1.908 24.401 1.00 83.44 95 ASN A N 1
ATOM 640 C CA . ASN A 1 95 ? -28.106 1.152 25.581 1.00 83.44 95 ASN A CA 1
ATOM 641 C C . ASN A 1 95 ? -29.470 0.527 25.310 1.00 83.44 95 ASN A C 1
ATOM 643 O O . ASN A 1 95 ? -30.463 1.248 25.197 1.00 83.44 95 ASN A O 1
ATOM 647 N N . ASP A 1 96 ? -29.512 -0.796 25.209 1.00 75.19 96 ASP A N 1
ATOM 648 C CA . ASP A 1 96 ? -30.748 -1.567 25.059 1.00 75.19 96 ASP A CA 1
ATOM 649 C C . ASP A 1 96 ? -31.353 -1.985 26.415 1.00 75.19 96 ASP A C 1
ATOM 651 O O . ASP A 1 96 ? -32.426 -2.586 26.464 1.00 75.19 96 ASP A O 1
ATOM 655 N N . GLY A 1 97 ? -30.697 -1.638 27.529 1.00 69.62 97 GLY A N 1
ATOM 656 C CA . GLY A 1 97 ? -31.107 -1.976 28.890 1.00 69.62 97 GLY A CA 1
ATOM 657 C C . GLY A 1 97 ? -30.818 -3.423 29.295 1.00 69.62 97 GLY A C 1
ATOM 658 O O . GLY A 1 97 ? -31.203 -3.817 30.399 1.00 69.62 97 GLY A O 1
ATOM 659 N N . VAL A 1 98 ? -30.148 -4.215 28.449 1.00 71.62 98 VAL A N 1
ATOM 660 C CA . VAL A 1 98 ? -29.896 -5.642 28.681 1.00 71.62 98 VAL A CA 1
ATOM 661 C C . VAL A 1 98 ? -28.410 -5.893 28.939 1.00 71.62 98 VAL A C 1
ATOM 663 O O . VAL A 1 98 ? -27.531 -5.547 28.154 1.00 71.62 98 VAL A O 1
ATOM 666 N N . ALA A 1 99 ? -28.102 -6.552 30.058 1.00 66.88 99 ALA A N 1
ATOM 667 C CA . ALA A 1 99 ? -26.733 -6.933 30.390 1.00 66.88 99 ALA A CA 1
ATOM 668 C C . ALA A 1 99 ? -26.282 -8.137 29.543 1.00 66.88 99 ALA A C 1
ATOM 670 O O . ALA A 1 99 ? -26.498 -9.286 29.919 1.00 66.88 99 ALA A O 1
ATOM 671 N N . ASN A 1 100 ? -25.626 -7.868 28.413 1.00 69.62 100 ASN A N 1
ATOM 672 C CA . ASN A 1 100 ? -25.179 -8.888 27.454 1.00 69.62 100 ASN A CA 1
ATOM 673 C C . ASN A 1 100 ? -23.681 -9.247 27.570 1.00 69.62 100 ASN A C 1
ATOM 675 O O . ASN A 1 100 ? -23.096 -9.800 26.639 1.00 69.62 100 ASN A O 1
ATOM 679 N N . GLY A 1 101 ? -23.052 -8.939 28.709 1.00 78.19 101 GLY A N 1
ATOM 680 C CA . GLY A 1 101 ? -21.608 -9.102 28.904 1.00 78.19 101 GLY A CA 1
ATOM 681 C C . GLY A 1 101 ? -20.772 -8.083 28.117 1.00 78.19 101 GLY A C 1
ATOM 682 O O . GLY A 1 101 ? -21.300 -7.139 27.531 1.00 78.19 101 GLY A O 1
ATOM 683 N N . ASN A 1 102 ? -19.448 -8.258 28.129 1.00 80.69 102 ASN A N 1
ATOM 684 C CA . ASN A 1 102 ? -18.538 -7.369 27.406 1.00 80.69 102 ASN A CA 1
ATOM 685 C C . ASN A 1 102 ? -18.576 -7.677 25.906 1.00 80.69 102 ASN A C 1
ATOM 687 O O . ASN A 1 102 ? -18.361 -8.819 25.500 1.00 80.69 102 ASN A O 1
ATOM 691 N N . LYS A 1 103 ? -18.783 -6.640 25.092 1.00 83.25 103 LYS A N 1
ATOM 692 C CA . LYS A 1 103 ? -18.746 -6.711 23.630 1.00 83.25 103 LYS A CA 1
ATOM 693 C C . LYS A 1 103 ? -17.639 -5.823 23.068 1.00 83.25 103 LYS A C 1
ATOM 695 O O . LYS A 1 103 ? -17.255 -4.834 23.689 1.00 83.25 103 LYS A O 1
ATOM 700 N N . THR A 1 104 ? -17.138 -6.170 21.889 1.00 81.94 104 THR A N 1
ATOM 701 C CA . THR A 1 104 ? -16.053 -5.461 21.204 1.00 81.94 104 THR A CA 1
ATOM 702 C C . THR A 1 104 ? -16.469 -5.051 19.799 1.00 81.94 104 THR A C 1
ATOM 704 O O . THR A 1 104 ? -17.161 -5.785 19.098 1.00 81.94 104 THR A O 1
ATOM 707 N N . PHE A 1 105 ? -16.022 -3.876 19.379 1.00 82.81 105 PHE A N 1
ATOM 708 C CA . PHE A 1 105 ? -16.030 -3.418 17.993 1.00 82.81 105 PHE A CA 1
ATOM 709 C C . PHE A 1 105 ? -14.708 -2.689 17.736 1.00 82.81 105 PHE A C 1
ATOM 711 O O . PHE A 1 105 ? -13.965 -2.391 18.676 1.00 82.81 105 PHE A O 1
ATOM 718 N N . TYR A 1 106 ? -14.403 -2.415 16.474 1.00 81.38 106 TYR A N 1
ATOM 719 C CA . TYR A 1 106 ? -13.108 -1.890 16.056 1.00 81.38 106 TYR A CA 1
ATOM 720 C C . TYR A 1 106 ? -13.261 -0.529 15.379 1.00 81.38 106 TYR A C 1
ATOM 722 O O . TYR A 1 106 ? -14.262 -0.264 14.716 1.00 81.38 106 TYR A O 1
ATOM 730 N N . LEU A 1 107 ? -12.250 0.328 15.525 1.00 82.50 107 LEU A N 1
ATOM 731 C CA .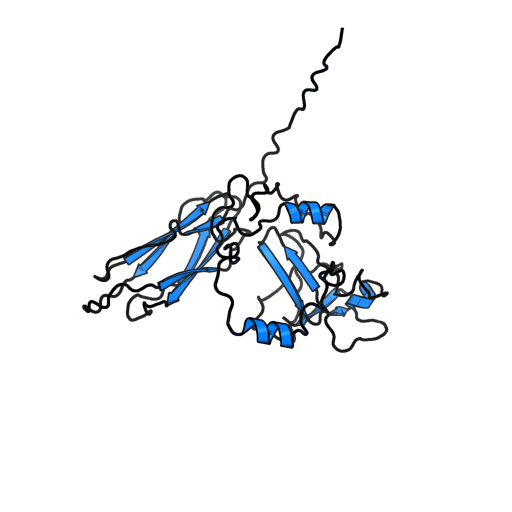 LEU A 1 107 ? -12.067 1.511 14.689 1.00 82.50 107 LEU A CA 1
ATOM 732 C C . LEU A 1 107 ? -10.904 1.234 13.738 1.00 82.50 107 LEU A C 1
ATOM 734 O O . LEU A 1 107 ? -9.772 1.051 14.182 1.00 82.50 107 LEU A O 1
ATOM 738 N N . GLN A 1 108 ? -11.186 1.212 12.443 1.00 80.12 108 GLN A N 1
ATOM 739 C CA . GLN A 1 108 ? -10.189 1.028 11.400 1.00 80.12 108 GLN A CA 1
ATOM 740 C C . GLN A 1 108 ? -9.779 2.394 10.850 1.00 80.12 108 GLN A C 1
ATOM 742 O O . GLN A 1 108 ? -10.642 3.184 10.472 1.00 80.12 108 GLN A O 1
ATOM 747 N N . LEU A 1 109 ? -8.471 2.663 10.809 1.00 81.12 109 LEU A N 1
ATOM 748 C CA . LEU A 1 109 ? -7.894 3.753 10.021 1.00 81.12 109 LEU A CA 1
ATOM 749 C C . LEU A 1 109 ? -7.459 3.203 8.660 1.00 81.12 109 LEU A C 1
ATOM 751 O O . LEU A 1 109 ? -6.929 2.094 8.590 1.00 81.12 109 LEU A O 1
ATOM 755 N N . SER A 1 110 ? -7.648 3.975 7.596 1.00 77.06 110 SER A N 1
ATOM 756 C CA . SER A 1 110 ? -7.321 3.562 6.226 1.00 77.06 110 SER A CA 1
ATOM 757 C C . SER A 1 110 ? -6.999 4.755 5.331 1.00 77.06 110 SER A C 1
ATOM 759 O O . SER A 1 110 ? -7.269 5.899 5.701 1.00 77.06 110 SER A O 1
ATOM 761 N N . LEU A 1 111 ? -6.455 4.490 4.139 1.00 78.06 111 LEU A N 1
ATOM 762 C CA . LEU A 1 111 ? -6.173 5.498 3.108 1.00 78.06 111 LEU A CA 1
ATOM 763 C C . LEU A 1 111 ? -5.393 6.706 3.665 1.00 78.06 111 LEU A C 1
ATOM 765 O O . LEU A 1 111 ? -5.926 7.824 3.681 1.00 78.06 111 LEU A O 1
ATOM 769 N N . PRO A 1 112 ? -4.177 6.505 4.210 1.00 81.56 112 PRO A N 1
ATOM 770 C CA . PRO A 1 112 ? -3.362 7.635 4.613 1.00 81.56 112 PRO A CA 1
ATOM 771 C C . PRO A 1 112 ? -3.054 8.521 3.400 1.00 81.56 112 PRO A C 1
ATOM 773 O O . PRO A 1 112 ? -2.862 8.047 2.282 1.00 81.56 112 PRO A O 1
ATOM 776 N N . THR A 1 113 ? -3.004 9.828 3.621 1.00 82.06 113 THR A N 1
ATOM 777 C CA . THR A 1 113 ? -2.716 10.817 2.581 1.00 82.06 113 THR A CA 1
ATOM 778 C C . THR A 1 113 ? -1.516 11.665 2.959 1.00 82.06 113 THR A C 1
ATOM 780 O O . THR A 1 113 ? -1.177 11.823 4.135 1.00 82.06 113 THR A O 1
ATOM 783 N N . GLY A 1 114 ? -0.862 12.226 1.942 1.00 74.00 114 GLY A N 1
ATOM 784 C CA . GLY A 1 114 ? 0.266 13.131 2.132 1.00 74.00 114 GLY A CA 1
ATOM 785 C C . GLY A 1 114 ? 1.523 12.462 2.687 1.00 74.00 114 GLY A C 1
ATOM 786 O O . GLY A 1 114 ? 2.344 13.169 3.261 1.00 74.00 114 GLY A O 1
ATOM 787 N N . GLY A 1 115 ? 1.667 11.140 2.538 1.00 65.69 115 GLY A N 1
ATOM 788 C CA . GLY A 1 115 ? 2.844 10.376 2.970 1.00 65.69 115 GLY A CA 1
ATOM 789 C C . GLY A 1 115 ? 2.940 10.133 4.479 1.00 65.69 115 GLY A C 1
ATOM 790 O O . GLY A 1 115 ? 4.033 9.920 4.999 1.00 65.69 115 GLY A O 1
ATOM 791 N N . ALA A 1 116 ? 1.822 10.224 5.209 1.00 74.69 116 ALA A N 1
ATOM 792 C CA . ALA A 1 116 ? 1.775 9.763 6.593 1.00 74.69 116 ALA A CA 1
ATOM 793 C C . ALA A 1 116 ? 1.634 8.239 6.683 1.00 74.69 116 ALA A C 1
ATOM 795 O O . ALA A 1 116 ? 1.011 7.607 5.838 1.00 74.69 116 ALA A O 1
ATOM 796 N N . TYR A 1 117 ? 2.146 7.664 7.764 1.00 71.00 117 TYR A N 1
ATOM 797 C CA . TYR A 1 117 ? 2.002 6.238 8.066 1.00 71.00 117 TYR A CA 1
ATOM 798 C C . TYR A 1 117 ? 0.779 5.984 8.957 1.00 71.00 117 TYR A C 1
ATOM 800 O O . TYR A 1 117 ? 0.378 6.873 9.706 1.00 71.00 117 TYR A O 1
ATOM 808 N N . LEU A 1 118 ? 0.211 4.776 8.943 1.00 76.50 118 LEU A N 1
ATOM 809 C CA . LEU A 1 118 ? -0.767 4.328 9.945 1.00 76.50 118 LEU A CA 1
ATOM 810 C C . LEU A 1 118 ? -0.112 3.318 10.900 1.00 76.50 118 LEU A C 1
ATOM 812 O O . LEU A 1 118 ? 0.544 2.392 10.431 1.00 76.50 118 LEU A O 1
ATOM 816 N N . GLY A 1 119 ? -0.323 3.438 12.216 1.00 67.44 119 GLY A N 1
ATOM 817 C CA . GLY A 1 119 ? 0.005 2.362 13.170 1.00 67.44 119 GLY A CA 1
ATOM 818 C C . GLY A 1 119 ? 0.972 2.713 14.305 1.00 67.44 119 GLY A C 1
ATOM 819 O O . GLY A 1 119 ? 1.034 3.847 14.745 1.00 67.44 119 GLY A O 1
ATOM 820 N N . VAL A 1 120 ? 1.649 1.690 14.836 1.00 49.56 120 VAL A N 1
ATOM 821 C CA . VAL A 1 120 ? 2.480 1.722 16.057 1.00 49.56 120 VAL A CA 1
ATOM 822 C C . VAL A 1 120 ? 3.850 2.350 15.755 1.00 49.56 120 VAL A C 1
ATOM 824 O O . VAL A 1 120 ? 4.350 2.145 14.651 1.00 49.56 120 VAL A O 1
ATOM 827 N N . PRO A 1 121 ? 4.477 3.111 16.679 1.00 38.69 121 PRO A N 1
ATOM 828 C CA . PRO A 1 121 ? 5.723 3.822 16.410 1.00 38.69 121 PRO A CA 1
ATOM 829 C C . PRO A 1 121 ? 6.786 2.914 15.791 1.00 38.69 121 PRO A C 1
ATOM 831 O O . PRO A 1 121 ? 7.070 1.855 16.355 1.00 38.69 121 PRO A O 1
ATOM 834 N N . PRO A 1 122 ? 7.478 3.360 14.725 1.00 44.72 122 PRO A N 1
ATOM 835 C CA . PRO A 1 122 ? 8.881 3.013 14.624 1.00 44.72 122 PRO A CA 1
ATOM 836 C C . PRO A 1 122 ? 9.502 3.433 15.958 1.00 44.72 122 PRO A C 1
ATOM 838 O O . PRO A 1 122 ? 9.233 4.535 16.448 1.00 44.72 122 PRO A O 1
ATOM 841 N N . THR A 1 123 ? 10.305 2.574 16.580 1.00 42.44 123 THR A N 1
ATOM 842 C CA . THR A 1 123 ? 11.180 3.024 17.672 1.00 42.44 123 THR A CA 1
ATOM 843 C C . THR A 1 123 ? 11.923 4.288 17.223 1.00 42.44 123 THR A C 1
ATOM 845 O O . THR A 1 123 ? 12.047 4.533 16.030 1.00 42.44 123 THR A O 1
ATOM 848 N N . THR A 1 124 ? 12.410 5.136 18.125 1.00 47.56 124 THR A N 1
ATOM 849 C CA . THR A 1 124 ? 13.318 6.218 17.709 1.00 47.56 124 THR A CA 1
ATOM 850 C C . THR A 1 124 ? 14.728 5.849 18.162 1.00 47.56 124 THR A C 1
ATOM 852 O O . THR A 1 124 ? 14.971 5.849 19.369 1.00 47.56 124 THR A O 1
ATOM 855 N N . PRO A 1 125 ? 15.657 5.530 17.238 1.00 56.53 125 PRO A N 1
ATOM 856 C CA . PRO A 1 125 ? 15.492 5.504 15.779 1.00 56.53 125 PRO A CA 1
ATOM 857 C C . PRO A 1 125 ? 14.700 4.272 15.303 1.00 56.53 125 PRO A C 1
ATOM 859 O O . PRO A 1 125 ? 14.623 3.274 16.026 1.00 56.53 125 PRO A O 1
ATOM 862 N N . ALA A 1 126 ? 14.075 4.364 14.121 1.00 59.34 126 ALA A N 1
ATOM 863 C CA . ALA A 1 126 ? 13.213 3.303 13.590 1.00 59.34 126 ALA A CA 1
ATOM 864 C C . ALA A 1 126 ? 14.015 2.010 13.494 1.00 59.34 126 ALA A C 1
ATOM 866 O O . ALA A 1 126 ? 15.148 2.057 13.028 1.00 59.34 126 ALA A O 1
ATOM 867 N N . THR A 1 127 ? 13.471 0.879 13.944 1.00 61.25 127 THR A N 1
ATOM 868 C CA . THR A 1 127 ? 14.121 -0.423 13.780 1.00 61.25 127 THR A CA 1
ATOM 869 C C . THR A 1 127 ? 13.244 -1.406 13.018 1.00 61.25 127 THR A C 1
ATOM 871 O O . THR A 1 127 ? 12.016 -1.345 13.098 1.00 61.25 127 THR A O 1
ATOM 874 N N . ASN A 1 128 ? 13.872 -2.312 12.263 1.00 65.81 128 ASN A N 1
ATOM 875 C CA . ASN A 1 128 ? 13.170 -3.470 11.703 1.00 65.81 128 ASN A CA 1
ATOM 876 C C . ASN A 1 128 ? 12.835 -4.501 12.807 1.00 65.81 128 ASN A C 1
ATOM 878 O O . ASN A 1 128 ? 13.210 -4.333 13.970 1.00 65.81 128 ASN A O 1
ATOM 882 N N . HIS A 1 129 ? 12.172 -5.599 12.431 1.00 65.81 129 HIS A N 1
ATOM 883 C CA . HIS A 1 129 ? 11.843 -6.703 13.344 1.00 65.81 129 HIS A CA 1
ATOM 884 C C . HIS A 1 129 ? 13.071 -7.338 14.030 1.00 65.81 129 HIS A C 1
ATOM 886 O O . HIS A 1 129 ? 12.947 -7.904 15.109 1.00 65.81 129 HIS A O 1
ATOM 892 N N . GLU A 1 130 ? 14.267 -7.191 13.454 1.00 68.69 130 GLU A N 1
ATOM 893 C CA . GLU A 1 130 ? 15.539 -7.683 14.005 1.00 68.69 130 GLU A CA 1
ATOM 894 C C . GLU A 1 130 ? 16.250 -6.645 14.895 1.00 68.69 130 GLU A C 1
ATOM 896 O O . GLU A 1 130 ? 17.366 -6.876 15.358 1.00 68.69 130 GLU A O 1
ATOM 901 N N . GLY A 1 131 ? 15.656 -5.467 15.113 1.00 65.50 131 GLY A N 1
ATOM 902 C CA . GLY A 1 131 ? 16.270 -4.384 15.885 1.00 65.50 131 GLY A CA 1
ATOM 903 C C . GLY A 1 131 ? 17.316 -3.559 15.120 1.00 65.50 131 GLY A C 1
ATOM 904 O O . GLY A 1 131 ? 17.969 -2.702 15.720 1.00 65.50 131 GLY A O 1
ATOM 905 N N . ARG A 1 132 ? 17.474 -3.757 13.803 1.00 70.25 132 ARG A N 1
ATOM 906 C CA . ARG A 1 132 ? 18.351 -2.948 12.940 1.00 70.25 132 ARG A CA 1
ATOM 907 C C . ARG A 1 132 ? 17.810 -1.534 12.822 1.00 70.25 132 ARG A C 1
ATOM 909 O O . ARG A 1 132 ? 16.710 -1.351 12.314 1.00 70.25 132 ARG A O 1
ATOM 916 N N . VAL A 1 133 ? 18.620 -0.545 13.192 1.00 67.50 133 VAL A N 1
ATOM 917 C CA . VAL A 1 133 ? 18.313 0.877 12.995 1.00 67.50 133 VAL A CA 1
ATOM 918 C C . VAL A 1 133 ? 18.203 1.204 11.502 1.00 67.50 133 VAL A C 1
ATOM 920 O O . VAL A 1 133 ? 19.146 0.985 10.743 1.00 67.50 133 VAL A O 1
ATOM 923 N N . LEU A 1 134 ? 17.056 1.733 11.086 1.00 67.12 134 LEU A N 1
ATOM 924 C CA . LEU A 1 134 ? 16.808 2.243 9.745 1.00 67.12 134 LEU A CA 1
ATOM 925 C C . LEU A 1 134 ? 17.444 3.633 9.610 1.00 67.12 134 LEU A C 1
ATOM 927 O O . LEU A 1 134 ? 17.311 4.488 10.490 1.00 67.12 134 LEU A O 1
ATOM 931 N N . GLY A 1 135 ? 18.169 3.839 8.510 1.00 62.72 135 GLY A N 1
ATOM 932 C CA . GLY A 1 135 ? 18.743 5.137 8.161 1.00 62.72 135 GLY A CA 1
ATOM 933 C C . GLY A 1 135 ? 17.680 6.142 7.708 1.00 62.72 135 GLY A C 1
ATOM 934 O O . GLY A 1 135 ? 16.494 5.835 7.636 1.00 62.72 135 GLY A O 1
ATOM 935 N N . THR A 1 136 ? 18.114 7.353 7.363 1.00 64.81 136 THR A N 1
ATOM 936 C CA . THR A 1 136 ? 17.241 8.298 6.653 1.00 64.81 136 THR A CA 1
ATOM 937 C C . THR A 1 136 ? 17.108 7.858 5.204 1.00 64.81 136 THR A C 1
ATOM 939 O O . THR A 1 136 ? 18.115 7.545 4.571 1.00 64.81 136 THR A O 1
ATOM 942 N N . THR A 1 137 ? 15.880 7.824 4.688 1.00 67.50 137 THR A N 1
ATOM 943 C CA . THR A 1 137 ? 15.651 7.559 3.269 1.00 67.50 137 THR A CA 1
ATOM 944 C C . THR A 1 137 ? 16.304 8.652 2.436 1.00 67.50 137 THR A C 1
ATOM 946 O O . THR A 1 137 ? 16.006 9.824 2.670 1.00 67.50 137 THR A O 1
ATOM 949 N N . PRO A 1 138 ? 17.222 8.306 1.512 1.00 69.25 138 PRO A N 1
ATOM 950 C CA . PRO A 1 138 ? 17.745 9.266 0.556 1.00 69.25 138 PRO A CA 1
ATOM 951 C C . PRO A 1 138 ? 16.597 9.857 -0.261 1.00 69.25 138 PRO A C 1
ATOM 953 O O . PRO A 1 138 ? 15.680 9.128 -0.638 1.00 69.25 138 PRO A O 1
ATOM 956 N N . ASP A 1 139 ? 16.675 11.150 -0.572 1.00 71.31 139 ASP A N 1
ATOM 957 C CA . ASP A 1 139 ? 15.691 11.790 -1.444 1.00 71.31 139 ASP A CA 1
ATOM 958 C C . ASP A 1 139 ? 15.689 11.101 -2.817 1.00 71.31 139 ASP A C 1
ATOM 960 O O . ASP A 1 139 ? 16.706 11.069 -3.524 1.00 71.31 139 ASP A O 1
ATOM 964 N N . VAL A 1 140 ? 14.534 10.564 -3.213 1.00 80.69 140 VAL A N 1
ATOM 965 C CA . VAL A 1 140 ? 14.336 10.010 -4.553 1.00 80.69 140 VAL A CA 1
ATOM 966 C C . VAL A 1 140 ? 13.914 11.167 -5.445 1.00 80.69 140 VAL A C 1
ATOM 968 O O . VAL A 1 140 ? 12.838 11.725 -5.290 1.00 80.69 140 VAL A O 1
ATOM 971 N N . THR A 1 141 ? 14.787 11.581 -6.361 1.00 79.81 141 THR A N 1
ATOM 972 C CA . THR A 1 141 ? 14.535 12.744 -7.240 1.00 79.81 141 THR A CA 1
ATOM 973 C C . THR A 1 141 ? 14.219 12.351 -8.678 1.00 79.81 141 THR A C 1
ATOM 975 O O . THR A 1 141 ? 13.672 13.149 -9.438 1.00 79.81 141 THR A O 1
ATOM 978 N N . VAL A 1 142 ? 14.546 11.114 -9.047 1.00 86.88 142 VAL A N 1
ATOM 979 C CA . VAL A 1 142 ? 14.247 10.482 -10.332 1.00 86.88 142 VAL A CA 1
ATOM 980 C C . VAL A 1 142 ? 13.938 9.005 -10.089 1.00 86.88 142 VAL A C 1
ATOM 982 O O . VAL A 1 142 ? 14.403 8.466 -9.082 1.00 86.88 142 VAL A O 1
ATOM 985 N N . PRO A 1 143 ? 13.195 8.336 -10.989 1.00 92.19 143 PRO A N 1
ATOM 986 C CA . PRO A 1 143 ? 13.023 6.891 -10.934 1.00 92.19 143 PRO A CA 1
ATOM 987 C C . PRO A 1 143 ? 14.361 6.157 -10.819 1.00 92.19 143 PRO A C 1
ATOM 989 O O . PRO A 1 143 ? 15.280 6.408 -11.600 1.00 92.19 143 PRO A O 1
ATOM 992 N N . VAL A 1 144 ? 14.457 5.254 -9.848 1.00 92.38 144 VAL A N 1
ATOM 993 C CA . VAL A 1 144 ? 15.634 4.424 -9.589 1.00 92.38 144 VAL A CA 1
ATOM 994 C C . VAL A 1 144 ? 15.308 2.987 -9.964 1.00 92.38 144 VAL A C 1
ATOM 996 O O . VAL A 1 144 ? 14.353 2.397 -9.454 1.00 92.38 144 VAL A O 1
ATOM 999 N N . ASP A 1 145 ? 16.124 2.425 -10.851 1.00 88.12 145 ASP A N 1
ATOM 1000 C CA . ASP A 1 145 ? 16.021 1.023 -11.234 1.00 88.12 145 ASP A CA 1
ATOM 1001 C C . ASP A 1 145 ? 16.368 0.108 -10.048 1.00 88.12 145 ASP A C 1
ATOM 1003 O O . ASP A 1 145 ? 17.290 0.374 -9.265 1.00 88.12 145 ASP A O 1
ATOM 1007 N N . TRP A 1 146 ? 15.636 -1.000 -9.948 1.00 81.56 146 TRP A N 1
ATOM 1008 C CA . TRP A 1 146 ? 15.931 -2.109 -9.045 1.00 81.56 146 TRP A CA 1
ATOM 1009 C C . TRP A 1 146 ? 17.357 -2.659 -9.218 1.00 81.56 146 TRP A C 1
ATOM 1011 O O . TRP A 1 146 ? 17.955 -2.560 -10.291 1.00 81.56 146 TRP A O 1
ATOM 1021 N N . ASN A 1 147 ? 17.883 -3.293 -8.162 1.00 80.56 147 ASN A N 1
ATOM 1022 C CA . ASN A 1 147 ? 19.194 -3.955 -8.148 1.00 80.56 147 ASN A CA 1
ATOM 1023 C C . ASN A 1 147 ? 20.364 -3.003 -8.466 1.00 80.56 147 ASN A C 1
ATOM 1025 O O . ASN A 1 147 ? 21.306 -3.331 -9.191 1.00 80.56 147 ASN A O 1
ATOM 1029 N N . THR A 1 148 ? 20.287 -1.795 -7.913 1.00 84.50 148 THR A N 1
ATOM 1030 C CA . THR A 1 148 ? 21.362 -0.803 -7.920 1.00 84.50 148 THR A CA 1
ATOM 1031 C C . THR A 1 148 ? 21.746 -0.471 -6.482 1.00 84.50 148 THR A C 1
ATOM 1033 O O . THR A 1 148 ? 20.904 -0.508 -5.590 1.00 84.50 148 THR A O 1
ATOM 1036 N N . ALA A 1 149 ? 22.997 -0.061 -6.246 1.00 81.56 149 ALA A N 1
ATOM 1037 C CA . ALA A 1 149 ? 23.430 0.360 -4.908 1.00 81.56 149 ALA A CA 1
ATOM 1038 C C . ALA A 1 149 ? 22.580 1.521 -4.347 1.00 81.56 149 ALA A C 1
ATOM 1040 O O . ALA A 1 149 ? 22.389 1.632 -3.138 1.00 81.56 149 ALA A O 1
ATOM 1041 N N . THR A 1 150 ? 22.048 2.377 -5.227 1.00 83.38 150 THR A N 1
ATOM 1042 C CA . THR A 1 150 ? 21.109 3.441 -4.856 1.00 83.38 150 THR A CA 1
ATOM 1043 C C . THR A 1 150 ? 19.771 2.870 -4.396 1.00 83.38 150 THR A C 1
ATOM 1045 O O . THR A 1 150 ? 19.289 3.271 -3.338 1.00 83.38 150 THR A O 1
ATOM 1048 N N . ALA A 1 151 ? 19.191 1.924 -5.145 1.00 86.75 151 ALA A N 1
ATOM 1049 C CA . ALA A 1 151 ? 17.968 1.241 -4.732 1.00 86.75 151 ALA A CA 1
ATOM 1050 C C . ALA A 1 151 ? 18.162 0.515 -3.397 1.00 86.75 151 ALA A C 1
ATOM 1052 O O . ALA A 1 151 ? 17.349 0.698 -2.497 1.00 86.75 151 ALA A O 1
ATOM 1053 N N . ASP A 1 152 ? 19.267 -0.212 -3.219 1.00 82.81 152 ASP A N 1
ATOM 1054 C CA . ASP A 1 152 ? 19.584 -0.899 -1.962 1.00 82.81 152 ASP A CA 1
ATOM 1055 C C . ASP A 1 152 ? 19.665 0.083 -0.786 1.00 82.81 152 ASP A C 1
ATOM 1057 O O . ASP A 1 152 ? 19.098 -0.169 0.278 1.00 82.81 152 ASP A O 1
ATOM 1061 N N . GLY A 1 153 ? 20.325 1.229 -0.981 1.00 80.25 153 GLY A N 1
ATOM 1062 C CA . GLY A 1 153 ? 20.413 2.285 0.027 1.00 80.25 153 GLY A CA 1
ATOM 1063 C C . GLY A 1 153 ? 19.047 2.857 0.413 1.00 80.25 153 GLY A C 1
ATOM 1064 O O . GLY A 1 153 ? 18.797 3.092 1.594 1.00 80.25 153 GLY A O 1
ATOM 1065 N N . ILE A 1 154 ? 18.144 3.030 -0.556 1.00 82.00 154 ILE A N 1
ATOM 1066 C CA . ILE A 1 154 ? 16.761 3.449 -0.298 1.00 82.00 154 ILE A CA 1
ATOM 1067 C C . ILE A 1 154 ? 16.011 2.345 0.452 1.00 82.00 154 ILE A C 1
ATOM 1069 O O . ILE A 1 154 ? 15.523 2.588 1.553 1.00 82.00 154 ILE A O 1
ATOM 1073 N N . LEU A 1 155 ? 15.972 1.121 -0.076 1.00 82.12 155 LEU A N 1
ATOM 1074 C CA . LEU A 1 155 ? 15.231 -0.009 0.498 1.00 82.12 155 LEU A CA 1
ATOM 1075 C C . LEU A 1 155 ? 15.644 -0.319 1.943 1.00 82.12 155 LEU A C 1
ATOM 1077 O O . LEU A 1 155 ? 14.796 -0.631 2.776 1.00 82.12 155 LEU A O 1
ATOM 1081 N N . GLN A 1 156 ? 16.926 -0.173 2.283 1.00 77.25 156 GLN A N 1
ATOM 1082 C CA . GLN A 1 156 ? 17.428 -0.391 3.647 1.00 77.25 156 GLN A CA 1
ATOM 1083 C C . GLN A 1 156 ? 16.871 0.592 4.684 1.00 77.25 156 GLN A C 1
ATOM 1085 O O . GLN A 1 156 ? 16.908 0.300 5.884 1.00 77.25 156 GLN A O 1
ATOM 1090 N N . THR A 1 157 ? 16.377 1.742 4.232 1.00 72.88 157 THR A N 1
ATOM 1091 C CA . THR A 1 157 ? 15.840 2.816 5.078 1.00 72.88 157 THR A CA 1
ATOM 1092 C C . THR A 1 157 ? 14.321 2.799 5.153 1.00 72.88 157 THR A C 1
ATOM 1094 O O . THR A 1 157 ? 13.754 3.441 6.035 1.00 72.88 157 THR A O 1
ATOM 1097 N N . LEU A 1 158 ? 13.661 2.088 4.233 1.00 75.94 158 LEU A N 1
ATOM 1098 C CA . LEU A 1 158 ? 12.210 2.039 4.202 1.00 75.94 158 LEU A CA 1
ATOM 1099 C C . LEU A 1 158 ? 11.681 1.332 5.438 1.00 75.94 158 LEU A C 1
ATOM 1101 O O . LEU A 1 158 ? 12.253 0.356 5.933 1.00 75.94 158 LEU A O 1
ATOM 1105 N N . GLN A 1 159 ? 10.575 1.868 5.940 1.00 64.88 159 GLN A N 1
ATOM 1106 C CA . GLN A 1 159 ? 9.936 1.373 7.140 1.00 64.88 159 GLN A CA 1
ATOM 1107 C C . GLN A 1 159 ? 9.404 -0.042 6.898 1.00 64.88 159 GLN A C 1
ATOM 1109 O O . GLN A 1 159 ? 8.390 -0.246 6.237 1.00 64.88 159 GLN A O 1
ATOM 1114 N N . ILE A 1 160 ? 10.083 -1.019 7.490 1.00 66.12 160 ILE A N 1
ATOM 1115 C CA . ILE A 1 160 ? 9.527 -2.348 7.737 1.00 66.12 160 ILE A CA 1
ATOM 1116 C C . ILE A 1 160 ? 8.558 -2.213 8.917 1.00 66.12 160 ILE A C 1
ATOM 1118 O O . ILE A 1 160 ? 8.735 -1.335 9.767 1.00 66.12 160 ILE A O 1
ATOM 1122 N N . LEU A 1 161 ? 7.519 -3.050 8.962 1.00 63.50 161 LEU A N 1
ATOM 1123 C CA . LEU A 1 161 ? 6.572 -3.088 10.077 1.00 63.50 161 LEU A CA 1
ATOM 1124 C C . LEU A 1 161 ? 7.336 -3.028 11.421 1.00 63.50 161 LEU A C 1
ATOM 1126 O O . LEU A 1 161 ? 8.312 -3.770 11.574 1.00 63.50 161 LEU A O 1
ATOM 1130 N N . PRO A 1 162 ? 6.946 -2.147 12.368 1.00 59.09 162 PRO A N 1
ATOM 1131 C CA . PRO A 1 162 ? 7.632 -1.997 13.652 1.00 59.09 162 PRO A CA 1
ATOM 1132 C C . PRO A 1 162 ? 7.828 -3.334 14.363 1.00 59.09 162 PRO A C 1
ATOM 1134 O O . PRO A 1 162 ? 6.988 -4.218 14.228 1.00 59.09 162 PRO A O 1
ATOM 1137 N N . ALA A 1 163 ? 8.867 -3.487 15.184 1.00 62.12 163 ALA A N 1
ATOM 1138 C CA . ALA A 1 163 ? 9.145 -4.756 15.872 1.00 62.12 163 ALA A CA 1
ATOM 1139 C C . ALA A 1 163 ? 7.952 -5.330 16.671 1.00 62.12 163 ALA A C 1
ATOM 1141 O O . ALA A 1 163 ? 7.838 -6.538 16.816 1.00 62.12 163 ALA A O 1
ATOM 1142 N N . ASN A 1 164 ? 7.039 -4.482 17.155 1.00 60.03 164 ASN A N 1
ATOM 1143 C CA . ASN A 1 164 ? 5.821 -4.881 17.870 1.00 60.03 164 ASN A CA 1
ATOM 1144 C C . ASN A 1 164 ? 4.550 -4.901 16.997 1.00 60.03 164 ASN A C 1
ATOM 1146 O O . ASN A 1 164 ? 3.436 -4.909 17.523 1.00 60.03 164 ASN A O 1
ATOM 1150 N N . ASN A 1 165 ? 4.694 -4.858 15.675 1.00 69.88 165 ASN A N 1
ATOM 1151 C CA . ASN A 1 165 ? 3.587 -5.027 14.750 1.00 69.88 165 ASN A CA 1
ATOM 1152 C C . ASN A 1 165 ? 3.074 -6.482 14.808 1.00 69.88 165 ASN A C 1
ATOM 1154 O O . ASN A 1 165 ? 3.903 -7.389 14.814 1.00 69.88 165 ASN A O 1
ATOM 1158 N N . PRO A 1 166 ? 1.749 -6.731 14.799 1.00 66.06 166 PRO A N 1
ATOM 1159 C CA . PRO A 1 166 ? 1.191 -8.088 14.803 1.00 66.06 166 PRO A CA 1
ATOM 1160 C C . PRO A 1 166 ? 1.717 -9.007 13.691 1.00 66.06 166 PRO A C 1
ATOM 1162 O O . PRO A 1 166 ? 1.838 -10.205 13.894 1.00 66.06 166 PRO A O 1
ATOM 1165 N N . TRP A 1 167 ? 2.085 -8.461 12.532 1.00 69.12 167 TRP A N 1
ATOM 1166 C CA . TRP A 1 167 ? 2.687 -9.237 11.441 1.00 69.12 167 TRP A CA 1
ATOM 1167 C C . TRP A 1 167 ? 4.113 -9.730 11.738 1.00 69.12 167 TRP A C 1
ATOM 1169 O O . TRP A 1 167 ? 4.614 -10.591 11.023 1.00 69.12 167 TRP A O 1
ATOM 1179 N N . ASN A 1 168 ? 4.760 -9.198 12.778 1.00 73.25 168 ASN A N 1
ATOM 1180 C CA . ASN A 1 168 ? 6.056 -9.654 13.280 1.00 73.25 168 ASN A CA 1
ATOM 1181 C C . ASN A 1 168 ? 5.909 -10.580 14.504 1.00 73.25 168 ASN A C 1
ATOM 1183 O O . ASN A 1 168 ? 6.888 -10.799 15.217 1.00 73.25 168 ASN A O 1
ATOM 1187 N N . GLU A 1 169 ? 4.702 -11.082 14.796 1.00 79.44 169 GLU A N 1
ATOM 1188 C CA . GLU A 1 169 ? 4.492 -12.064 15.861 1.00 79.44 169 GLU A CA 1
ATOM 1189 C C . GLU A 1 169 ? 5.398 -13.287 15.649 1.00 79.44 169 GLU A C 1
ATOM 1191 O O . GLU A 1 169 ? 5.454 -13.862 14.561 1.00 79.44 169 GLU A O 1
ATOM 1196 N N . ASP A 1 170 ? 6.114 -13.699 16.700 1.00 81.00 170 ASP A N 1
ATOM 1197 C CA . ASP A 1 170 ? 6.881 -14.941 16.670 1.00 81.00 170 ASP A CA 1
ATOM 1198 C C . ASP A 1 170 ? 5.922 -16.136 16.688 1.00 81.00 170 ASP A C 1
ATOM 1200 O O . ASP A 1 170 ? 5.405 -16.542 17.731 1.00 81.00 170 ASP A O 1
ATOM 1204 N N . ILE A 1 171 ? 5.702 -16.711 15.509 1.00 84.94 171 ILE A N 1
ATOM 1205 C CA . ILE A 1 171 ? 4.816 -17.860 15.329 1.00 84.94 171 ILE A CA 1
ATOM 1206 C C . ILE A 1 171 ? 5.499 -19.210 15.573 1.00 84.94 171 ILE A C 1
ATOM 1208 O O . ILE A 1 171 ? 4.848 -20.248 15.447 1.00 84.94 171 ILE A O 1
ATOM 1212 N N . SER A 1 172 ? 6.794 -19.245 15.907 1.00 86.75 172 SER A N 1
ATOM 1213 C CA . SER A 1 172 ? 7.557 -20.501 16.010 1.00 86.75 172 SER A CA 1
ATOM 1214 C C . SER A 1 172 ? 7.030 -21.453 17.093 1.00 86.75 172 SER A C 1
ATOM 1216 O O . SER A 1 172 ? 7.234 -22.665 17.004 1.00 86.75 172 SER A O 1
ATOM 1218 N N . GLY A 1 173 ? 6.322 -20.917 18.092 1.00 91.38 173 GLY A N 1
ATOM 1219 C CA . GLY A 1 173 ? 5.659 -21.680 19.151 1.00 91.38 173 GLY A CA 1
ATOM 1220 C C . GLY A 1 173 ? 4.169 -21.962 18.924 1.00 91.38 173 GLY A C 1
ATOM 1221 O O . GLY A 1 173 ? 3.558 -22.625 19.765 1.00 91.38 173 GLY A O 1
ATOM 1222 N N . LEU A 1 174 ? 3.559 -21.460 17.843 1.00 90.81 174 LEU A N 1
ATOM 1223 C CA . LEU A 1 174 ? 2.133 -21.664 17.580 1.00 90.81 174 LEU A CA 1
ATOM 1224 C C . LEU A 1 174 ? 1.845 -23.093 17.102 1.00 90.81 174 LEU A C 1
ATOM 1226 O O . LEU A 1 174 ? 2.679 -23.764 16.493 1.00 90.81 174 LEU A O 1
ATOM 1230 N N . ALA A 1 175 ? 0.629 -23.568 17.380 1.00 94.50 175 ALA A N 1
ATOM 1231 C CA . ALA A 1 175 ? 0.189 -24.875 16.915 1.00 94.50 175 ALA A CA 1
ATOM 1232 C C . ALA A 1 175 ? 0.147 -24.913 15.380 1.00 94.50 175 ALA A C 1
ATOM 1234 O O . ALA A 1 175 ? -0.464 -24.059 14.739 1.00 94.50 175 ALA A O 1
ATOM 1235 N N . VAL A 1 176 ? 0.767 -25.938 14.795 1.00 92.31 176 VAL A N 1
ATOM 1236 C CA . VAL A 1 176 ? 0.713 -26.181 13.350 1.00 92.31 176 VAL A CA 1
ATOM 1237 C C . VAL A 1 176 ? -0.701 -26.623 12.968 1.00 92.31 176 VAL A C 1
ATOM 1239 O O . VAL A 1 176 ? -1.291 -27.470 13.643 1.00 92.31 176 VAL A O 1
ATOM 1242 N N . SER A 1 177 ? -1.244 -26.066 11.881 1.00 92.69 177 SER A N 1
ATOM 1243 C CA . SER A 1 177 ? -2.547 -26.488 11.361 1.00 92.69 177 SER A CA 1
ATOM 1244 C C . SER A 1 177 ? -2.526 -27.985 11.011 1.00 92.69 177 SER A C 1
ATOM 1246 O O . SER A 1 177 ? -1.572 -28.444 10.375 1.00 92.69 177 SER A O 1
ATOM 1248 N N . PRO A 1 178 ? -3.577 -28.760 11.345 1.00 95.19 178 PRO A N 1
ATOM 1249 C CA . PRO A 1 178 ? -3.703 -30.152 10.908 1.00 95.19 178 PRO A CA 1
ATOM 1250 C C . PRO A 1 178 ? -3.588 -30.330 9.385 1.00 95.19 178 PRO A C 1
ATOM 1252 O O . PRO A 1 178 ? -3.144 -31.380 8.920 1.00 95.19 178 PRO A O 1
ATOM 1255 N N . ASP A 1 179 ? -3.925 -29.292 8.614 1.00 95.38 179 ASP A N 1
ATOM 1256 C CA . ASP A 1 179 ? -3.898 -29.311 7.149 1.00 95.38 179 ASP A CA 1
ATOM 1257 C C . ASP A 1 179 ? -2.503 -29.054 6.557 1.00 95.38 179 ASP A C 1
ATOM 1259 O O . ASP A 1 179 ? -2.282 -29.297 5.368 1.00 95.38 179 ASP A O 1
ATOM 1263 N N . SER A 1 180 ? -1.529 -28.593 7.354 1.00 90.50 180 SER A N 1
ATOM 1264 C CA . SER A 1 180 ? -0.205 -28.199 6.848 1.00 90.50 180 SER A CA 1
ATOM 1265 C C . SER A 1 180 ? 0.502 -29.330 6.096 1.00 90.50 180 SER A C 1
ATOM 1267 O O . SER A 1 180 ? 1.116 -29.083 5.061 1.00 90.50 180 SER A O 1
ATOM 1269 N N . ALA A 1 181 ? 0.371 -30.582 6.548 1.00 89.44 181 ALA A N 1
ATOM 1270 C CA . ALA A 1 181 ? 0.958 -31.732 5.855 1.00 89.44 181 ALA A CA 1
ATOM 1271 C C . ALA A 1 181 ? 0.327 -31.973 4.470 1.00 89.44 181 ALA A C 1
ATOM 1273 O O . ALA A 1 181 ? 1.031 -32.319 3.521 1.00 89.44 181 ALA A O 1
ATOM 1274 N N . ALA A 1 182 ? -0.985 -31.763 4.334 1.00 91.06 182 ALA A N 1
ATOM 1275 C CA . ALA A 1 182 ? -1.681 -31.897 3.058 1.00 91.06 182 ALA A CA 1
ATOM 1276 C C . ALA A 1 182 ? -1.269 -30.788 2.077 1.00 91.06 182 ALA A C 1
ATOM 1278 O O . ALA A 1 182 ? -1.004 -31.081 0.912 1.00 91.06 182 ALA A O 1
ATOM 1279 N N . ILE A 1 183 ? -1.136 -29.546 2.559 1.00 88.44 183 ILE A N 1
ATOM 1280 C CA . ILE A 1 183 ? -0.668 -28.401 1.760 1.00 88.44 183 ILE A CA 1
ATOM 1281 C C . ILE A 1 183 ? 0.765 -28.634 1.268 1.00 88.44 183 ILE A C 1
ATOM 1283 O O . ILE A 1 183 ? 1.040 -28.481 0.080 1.00 88.44 183 ILE A O 1
ATOM 1287 N N . ILE A 1 184 ? 1.670 -29.065 2.151 1.00 85.94 184 ILE A N 1
ATOM 1288 C CA . ILE A 1 184 ? 3.062 -29.367 1.785 1.00 85.94 184 ILE A CA 1
ATOM 1289 C C . ILE A 1 184 ? 3.112 -30.468 0.720 1.00 85.94 184 ILE A C 1
ATOM 1291 O O . ILE A 1 184 ? 3.835 -30.333 -0.265 1.00 85.94 184 ILE A O 1
ATOM 1295 N N . ASN A 1 185 ? 2.320 -31.533 0.872 1.00 87.50 185 ASN A N 1
ATOM 1296 C CA . ASN A 1 185 ? 2.257 -32.608 -0.119 1.00 87.50 185 ASN A CA 1
ATOM 1297 C C . ASN A 1 185 ? 1.691 -32.134 -1.464 1.00 87.50 185 ASN A C 1
ATOM 1299 O O . ASN A 1 185 ? 2.213 -32.523 -2.507 1.00 87.50 185 ASN A O 1
ATOM 1303 N N . TYR A 1 186 ? 0.666 -31.277 -1.454 1.00 87.62 186 TYR A N 1
ATOM 1304 C CA . TYR A 1 186 ? 0.122 -30.663 -2.668 1.00 87.62 186 TYR A CA 1
ATOM 1305 C C . TYR A 1 186 ? 1.176 -29.820 -3.401 1.00 87.62 186 TYR A C 1
ATOM 1307 O O . TYR A 1 186 ? 1.309 -29.906 -4.619 1.00 87.62 186 TYR A O 1
ATOM 1315 N N . MET A 1 187 ? 1.991 -29.081 -2.646 1.00 82.94 187 MET A N 1
ATOM 1316 C CA . MET A 1 187 ? 3.121 -28.296 -3.154 1.00 82.94 187 MET A CA 1
ATOM 1317 C C . MET A 1 187 ? 4.315 -29.164 -3.590 1.00 82.94 187 MET A C 1
ATOM 1319 O O . MET A 1 187 ? 5.343 -28.622 -3.981 1.00 82.94 187 MET A O 1
ATOM 1323 N N . GLN A 1 188 ? 4.200 -30.497 -3.549 1.00 84.69 188 GLN A N 1
ATOM 1324 C CA . GLN A 1 188 ? 5.266 -31.460 -3.857 1.00 84.69 188 GLN A CA 1
ATOM 1325 C C . GLN A 1 188 ? 6.454 -31.432 -2.873 1.00 84.69 188 GLN A C 1
ATOM 1327 O O . GLN A 1 188 ? 7.547 -31.902 -3.184 1.00 84.69 188 GLN A O 1
ATOM 1332 N N . GLY A 1 189 ? 6.237 -30.964 -1.642 1.00 72.19 189 GLY A N 1
ATOM 1333 C CA . GLY A 1 189 ? 7.203 -31.085 -0.552 1.00 72.19 189 GLY A CA 1
ATOM 1334 C C . GLY A 1 189 ? 8.431 -30.173 -0.667 1.00 72.19 189 GLY A C 1
ATOM 1335 O O . GLY A 1 189 ? 8.381 -29.076 -1.215 1.00 72.19 189 GLY A O 1
ATOM 1336 N N . SER A 1 190 ? 9.553 -30.621 -0.091 1.00 63.34 190 SER A N 1
ATOM 1337 C CA . SER A 1 190 ? 10.797 -29.849 0.076 1.00 63.34 190 SER A CA 1
ATOM 1338 C C . SER A 1 190 ? 11.723 -29.856 -1.150 1.00 63.34 190 SER A C 1
ATOM 1340 O O . SER A 1 190 ? 12.932 -29.692 -1.001 1.00 63.34 190 SER A O 1
ATOM 1342 N N . THR A 1 191 ? 11.206 -30.118 -2.353 1.00 65.88 191 THR A N 1
ATOM 1343 C CA . THR A 1 191 ? 12.019 -30.122 -3.585 1.00 65.88 191 THR A CA 1
ATOM 1344 C C . THR A 1 191 ? 12.286 -28.720 -4.126 1.00 65.88 191 THR A C 1
ATOM 1346 O O . THR A 1 191 ? 13.062 -28.564 -5.066 1.00 65.88 191 THR A O 1
ATOM 1349 N N . HIS A 1 192 ? 11.635 -27.708 -3.553 1.00 68.31 192 HIS A N 1
ATOM 1350 C CA . HIS A 1 192 ? 11.766 -26.318 -3.968 1.00 68.31 192 HIS A CA 1
ATOM 1351 C C . HIS A 1 192 ? 12.915 -25.639 -3.232 1.00 68.31 192 HIS A C 1
ATOM 1353 O O . HIS A 1 192 ? 13.030 -25.725 -2.009 1.00 68.31 192 HIS A O 1
ATOM 1359 N N . PHE A 1 193 ? 13.756 -24.940 -3.988 1.00 69.56 193 PHE A N 1
ATOM 1360 C CA . PHE A 1 193 ? 14.854 -24.148 -3.452 1.00 69.56 193 PHE A CA 1
ATOM 1361 C C . PHE A 1 193 ? 14.477 -22.671 -3.465 1.00 69.56 193 PHE A C 1
ATOM 1363 O O . PHE A 1 193 ? 14.000 -22.154 -4.477 1.00 69.56 193 PHE A O 1
ATOM 1370 N N . ILE A 1 194 ? 14.755 -21.981 -2.359 1.00 75.56 194 ILE A N 1
ATOM 1371 C CA . ILE A 1 194 ? 14.729 -20.521 -2.336 1.00 75.56 194 ILE A CA 1
ATOM 1372 C C . ILE A 1 194 ? 15.926 -20.036 -3.151 1.00 75.56 194 ILE A C 1
ATOM 1374 O O . ILE A 1 194 ? 17.074 -20.366 -2.851 1.00 75.56 194 ILE A O 1
ATOM 1378 N N . HIS A 1 195 ? 15.648 -19.254 -4.181 1.00 74.31 195 HIS A N 1
ATOM 1379 C CA . HIS A 1 195 ? 16.645 -18.556 -4.975 1.00 74.31 195 HIS A CA 1
ATOM 1380 C C . HIS A 1 195 ? 16.232 -17.091 -5.108 1.00 74.31 195 HIS A C 1
ATOM 1382 O O . HIS A 1 195 ? 15.090 -16.723 -4.835 1.00 74.31 195 HIS A O 1
ATOM 1388 N N . VAL A 1 196 ? 17.180 -16.242 -5.497 1.00 74.94 196 VAL A N 1
ATOM 1389 C CA . VAL A 1 196 ? 16.879 -14.841 -5.798 1.00 74.94 196 VAL A CA 1
ATOM 1390 C C . VAL A 1 196 ? 16.034 -14.804 -7.066 1.00 74.94 196 VAL A C 1
ATOM 1392 O O . VAL A 1 196 ? 16.512 -15.214 -8.122 1.00 74.94 196 VAL A O 1
ATOM 1395 N N . ASN A 1 197 ? 14.805 -14.302 -6.959 1.00 76.94 197 ASN A N 1
ATOM 1396 C CA . ASN A 1 197 ? 13.973 -14.032 -8.122 1.00 76.94 197 ASN A CA 1
ATOM 1397 C C . ASN A 1 197 ? 14.532 -12.794 -8.845 1.00 76.94 197 ASN A C 1
ATOM 1399 O O . ASN A 1 197 ? 14.595 -11.708 -8.266 1.00 76.94 197 ASN A O 1
ATOM 1403 N N . ARG A 1 198 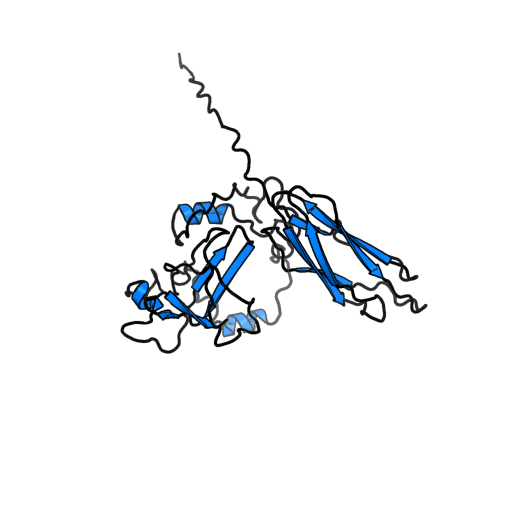? 14.997 -12.983 -10.084 1.00 78.06 198 ARG A N 1
ATOM 1404 C CA . ARG A 1 198 ? 15.533 -11.912 -10.942 1.00 78.06 198 ARG A CA 1
ATOM 1405 C C . ARG A 1 198 ? 14.543 -11.456 -12.014 1.00 78.06 198 ARG A C 1
ATOM 1407 O O . ARG A 1 198 ? 14.911 -10.607 -12.816 1.00 78.06 198 ARG A O 1
ATOM 1414 N N . ASP A 1 199 ? 13.348 -12.034 -12.021 1.00 79.88 199 ASP A N 1
ATOM 1415 C CA . ASP A 1 199 ? 12.286 -11.748 -12.979 1.00 79.88 199 ASP A CA 1
ATOM 1416 C C . ASP A 1 199 ? 11.348 -10.659 -12.446 1.00 79.88 199 ASP A C 1
ATOM 1418 O O . ASP A 1 199 ? 10.869 -9.828 -13.213 1.00 79.88 199 ASP A O 1
ATOM 1422 N N . MET A 1 200 ? 11.125 -10.622 -11.128 1.00 83.81 200 MET A N 1
ATOM 1423 C CA . MET A 1 200 ? 10.249 -9.664 -10.445 1.00 83.81 200 MET A CA 1
ATOM 1424 C C . MET A 1 200 ? 10.967 -8.351 -10.106 1.00 83.81 200 MET A C 1
ATOM 1426 O O . MET A 1 200 ? 11.376 -8.101 -8.969 1.00 83.81 200 MET A O 1
ATOM 1430 N N . ASN A 1 201 ? 11.114 -7.486 -11.104 1.00 86.06 201 ASN A N 1
ATOM 1431 C CA . ASN A 1 201 ? 11.814 -6.211 -10.958 1.00 86.06 201 ASN A CA 1
ATOM 1432 C C . ASN A 1 201 ? 10.852 -5.076 -10.588 1.00 86.06 201 ASN A C 1
ATOM 1434 O O . ASN A 1 201 ? 9.670 -5.103 -10.921 1.00 86.06 201 ASN A O 1
ATOM 1438 N N . MET A 1 202 ? 11.379 -4.030 -9.949 1.00 90.38 202 MET A N 1
ATOM 1439 C CA . MET A 1 202 ? 10.607 -2.839 -9.579 1.00 90.38 202 MET A CA 1
ATOM 1440 C C . MET A 1 202 ? 11.316 -1.537 -9.958 1.00 90.38 202 MET A C 1
ATOM 1442 O O . MET A 1 202 ? 12.524 -1.509 -10.206 1.00 90.38 202 MET A O 1
ATOM 1446 N N . THR A 1 203 ? 10.573 -0.435 -9.956 1.00 94.25 203 THR A N 1
ATOM 1447 C CA . THR A 1 203 ? 11.141 0.917 -10.021 1.00 94.25 203 THR A CA 1
ATOM 1448 C C . THR A 1 203 ? 10.763 1.695 -8.774 1.00 94.25 203 THR A C 1
ATOM 1450 O O . THR A 1 203 ? 9.588 1.765 -8.421 1.00 94.25 203 THR A O 1
ATOM 1453 N N . ILE A 1 204 ? 11.748 2.306 -8.118 1.00 93.75 204 ILE A N 1
ATOM 1454 C CA . ILE A 1 204 ? 11.504 3.199 -6.983 1.00 93.75 204 ILE A CA 1
ATOM 1455 C C . ILE A 1 204 ? 11.295 4.608 -7.527 1.00 93.75 204 ILE A C 1
ATOM 1457 O O . ILE A 1 204 ? 12.137 5.104 -8.274 1.00 93.75 204 ILE A O 1
ATOM 1461 N N . VAL A 1 205 ? 10.190 5.257 -7.178 1.00 94.12 205 VAL A N 1
ATOM 1462 C CA . VAL A 1 205 ? 9.827 6.576 -7.710 1.00 94.12 205 VAL A CA 1
ATOM 1463 C C . VAL A 1 205 ? 9.851 7.659 -6.640 1.00 94.12 205 VAL A C 1
ATOM 1465 O O . VAL A 1 205 ? 9.713 7.397 -5.450 1.00 94.12 205 VAL A O 1
ATOM 1468 N N . ALA A 1 206 ? 10.045 8.895 -7.092 1.00 88.38 206 ALA A N 1
ATOM 1469 C CA . ALA A 1 206 ? 9.873 10.088 -6.277 1.00 88.38 206 ALA A CA 1
ATOM 1470 C C . ALA A 1 206 ? 8.383 10.354 -6.019 1.00 88.38 206 ALA A C 1
ATOM 1472 O O . ALA A 1 206 ? 7.549 10.034 -6.871 1.00 88.38 206 ALA A O 1
ATOM 1473 N N . SER A 1 207 ? 8.044 11.058 -4.933 1.00 79.56 207 SER A N 1
ATOM 1474 C CA . SER A 1 207 ? 6.644 11.436 -4.650 1.00 79.56 207 SER A CA 1
ATOM 1475 C C . SER A 1 207 ? 5.991 12.304 -5.729 1.00 79.56 207 SER A C 1
ATOM 1477 O O . SER A 1 207 ? 4.766 12.392 -5.799 1.00 79.56 207 SER A O 1
ATOM 1479 N N . ASN A 1 208 ? 6.796 12.975 -6.556 1.00 83.50 208 ASN A N 1
ATOM 1480 C CA . ASN A 1 208 ? 6.351 13.846 -7.641 1.00 83.50 208 ASN A CA 1
ATOM 1481 C C . ASN A 1 208 ? 6.457 13.199 -9.033 1.00 83.50 208 ASN A C 1
ATOM 1483 O O . ASN A 1 208 ? 6.365 13.914 -10.035 1.00 83.50 208 ASN A O 1
ATOM 1487 N N . GLN A 1 209 ? 6.666 11.882 -9.113 1.00 94.19 209 GLN A N 1
ATOM 1488 C CA . GLN A 1 209 ? 6.711 11.159 -10.379 1.00 94.19 209 GLN A CA 1
ATOM 1489 C C . GLN A 1 209 ? 5.430 11.422 -11.195 1.00 94.19 209 GLN A C 1
ATOM 1491 O O . GLN A 1 209 ? 4.327 11.191 -10.695 1.00 94.19 209 GLN A O 1
ATOM 1496 N N . PRO A 1 210 ? 5.544 11.880 -12.458 1.00 94.00 210 PRO A N 1
ATOM 1497 C CA . PRO A 1 210 ? 4.384 12.075 -13.317 1.00 94.00 210 PRO A CA 1
ATOM 1498 C C . PRO A 1 210 ? 3.530 10.813 -13.430 1.00 94.00 210 PRO A C 1
ATOM 1500 O O . PRO A 1 210 ? 4.047 9.725 -13.701 1.00 94.00 210 PRO A O 1
ATOM 1503 N N . THR A 1 211 ? 2.221 10.981 -13.249 1.00 95.06 211 THR A N 1
ATOM 1504 C CA . THR A 1 211 ? 1.255 9.887 -13.319 1.00 95.06 211 THR A CA 1
ATOM 1505 C C . THR A 1 211 ? 0.680 9.722 -14.723 1.00 95.06 211 THR A C 1
ATOM 1507 O O . THR A 1 211 ? 0.626 10.664 -15.519 1.00 95.06 211 THR A O 1
ATOM 1510 N N . LYS A 1 212 ? 0.235 8.504 -15.034 1.00 95.00 212 LYS A N 1
ATOM 1511 C CA . LYS A 1 212 ? -0.437 8.148 -16.285 1.00 95.00 212 LYS A CA 1
ATOM 1512 C C . LYS A 1 212 ? -1.736 7.413 -16.003 1.00 95.00 212 LYS A C 1
ATOM 1514 O O . LYS A 1 212 ? -1.848 6.673 -15.027 1.00 95.00 212 LYS A O 1
ATOM 1519 N N . ALA A 1 213 ? -2.708 7.585 -16.891 1.00 95.88 213 ALA A N 1
ATOM 1520 C CA . ALA A 1 213 ? -3.854 6.693 -16.925 1.00 95.88 213 ALA A CA 1
ATOM 1521 C C . ALA A 1 213 ? -3.394 5.313 -17.416 1.00 95.88 213 ALA A C 1
ATOM 1523 O O . ALA A 1 213 ? -2.759 5.215 -18.465 1.00 95.88 213 ALA A O 1
ATOM 1524 N N . VAL A 1 214 ? -3.730 4.270 -16.660 1.00 96.50 214 VAL A N 1
ATOM 1525 C CA . VAL A 1 214 ? -3.517 2.871 -17.043 1.00 96.50 214 VAL A CA 1
ATOM 1526 C C . VAL A 1 214 ? -4.881 2.191 -16.979 1.00 96.50 214 VAL A C 1
ATOM 1528 O O . VAL A 1 214 ? -5.400 1.989 -15.882 1.00 96.50 214 VAL A O 1
ATOM 1531 N N . PRO A 1 215 ? -5.532 1.913 -18.121 1.00 95.19 215 PRO A N 1
ATOM 1532 C CA . PRO A 1 215 ? -6.773 1.155 -18.129 1.00 95.19 215 PRO A CA 1
ATOM 1533 C C . PRO A 1 215 ? -6.532 -0.261 -17.596 1.00 95.19 215 PRO A C 1
ATOM 1535 O O . PRO A 1 215 ? -5.635 -0.952 -18.081 1.00 95.19 215 PRO A O 1
ATOM 1538 N N . LEU A 1 216 ? -7.352 -0.675 -16.626 1.00 94.25 216 LEU A N 1
ATOM 1539 C CA . LEU A 1 216 ? -7.328 -2.014 -16.042 1.00 94.25 216 LEU A CA 1
ATOM 1540 C C . LEU A 1 216 ? -8.422 -2.874 -16.680 1.00 94.25 216 LEU A C 1
ATOM 1542 O O . LEU A 1 216 ? -9.613 -2.598 -16.540 1.00 94.25 216 LEU A O 1
ATOM 1546 N N . SER A 1 217 ? -8.008 -3.891 -17.428 1.00 90.38 217 SER A N 1
ATOM 1547 C CA . SER A 1 217 ? -8.877 -4.771 -18.218 1.00 90.38 217 SER A CA 1
ATOM 1548 C C . SER A 1 217 ? -9.514 -5.901 -17.403 1.00 90.38 217 SER A C 1
ATOM 1550 O O . SER A 1 217 ? -10.622 -6.332 -17.722 1.00 90.38 217 SER A O 1
ATOM 1552 N N . LEU A 1 218 ? -8.844 -6.348 -16.339 1.00 89.94 218 LEU A N 1
ATOM 1553 C CA . LEU A 1 218 ? -9.315 -7.336 -15.365 1.00 89.94 218 LEU A CA 1
ATOM 1554 C C . LEU A 1 218 ? -9.089 -6.790 -13.955 1.00 89.94 218 LEU A C 1
ATOM 1556 O O . LEU A 1 218 ? -8.191 -5.977 -13.768 1.00 89.94 218 LEU A O 1
ATOM 1560 N N . TYR A 1 219 ? -9.921 -7.207 -12.999 1.00 88.31 219 TYR A N 1
ATOM 1561 C CA . TYR A 1 219 ? -9.823 -6.874 -11.567 1.00 88.31 219 TYR A CA 1
ATOM 1562 C C . TYR A 1 219 ? -9.753 -5.379 -11.203 1.00 88.31 219 TYR A C 1
ATOM 1564 O O . TYR A 1 219 ? -9.606 -5.046 -10.039 1.00 88.31 219 TYR A O 1
ATOM 1572 N N . GLY A 1 220 ? -9.982 -4.452 -12.139 1.00 87.44 220 GLY A N 1
ATOM 1573 C CA . GLY A 1 220 ? -9.873 -3.013 -11.863 1.00 87.44 220 GLY A CA 1
ATOM 1574 C C . GLY A 1 220 ? -10.856 -2.460 -10.820 1.00 87.44 220 GLY A C 1
ATOM 1575 O O . GLY A 1 220 ? -10.667 -1.344 -10.354 1.00 87.44 220 GLY A O 1
ATOM 1576 N N . SER A 1 221 ? -11.906 -3.204 -10.452 1.00 88.69 221 SER A N 1
ATOM 1577 C CA . SER A 1 221 ? -12.783 -2.862 -9.320 1.00 88.69 221 SER A CA 1
ATOM 1578 C C . SER A 1 221 ? -12.229 -3.283 -7.955 1.00 88.69 221 SER A C 1
ATOM 1580 O O . SER A 1 221 ? -12.749 -2.834 -6.937 1.00 88.69 221 SER A O 1
ATOM 1582 N N . GLU A 1 222 ? -11.245 -4.181 -7.937 1.00 88.81 222 GLU A N 1
ATOM 1583 C CA . GLU A 1 222 ? -10.532 -4.658 -6.745 1.00 88.81 222 GLU A CA 1
ATOM 1584 C C . GLU A 1 222 ? -9.240 -3.860 -6.502 1.00 88.81 222 GLU A C 1
ATOM 1586 O O . GLU A 1 222 ? -8.713 -3.877 -5.393 1.00 88.81 222 GLU A O 1
ATOM 1591 N N . SER A 1 223 ? -8.770 -3.121 -7.510 1.00 87.19 223 SER A N 1
ATOM 1592 C CA . SER A 1 223 ? -7.570 -2.286 -7.442 1.00 87.19 223 SER A CA 1
ATOM 1593 C C . SER A 1 223 ? -7.879 -0.836 -7.069 1.00 87.19 223 SER A C 1
ATOM 1595 O O . SER A 1 223 ? -8.963 -0.306 -7.339 1.00 87.19 223 SER A O 1
ATOM 1597 N N . ASP A 1 224 ? -6.880 -0.151 -6.511 1.00 86.00 224 ASP A N 1
ATOM 1598 C CA . ASP A 1 224 ? -6.961 1.286 -6.262 1.00 86.00 224 ASP A CA 1
ATOM 1599 C C . ASP A 1 224 ? -7.108 2.067 -7.580 1.00 86.00 224 ASP A C 1
ATOM 1601 O O . ASP A 1 224 ? -6.421 1.760 -8.562 1.00 86.00 224 ASP A O 1
ATOM 1605 N N . PRO A 1 225 ? -7.971 3.099 -7.638 1.00 86.00 225 PRO A N 1
ATOM 1606 C CA . PRO A 1 225 ? -8.162 3.882 -8.850 1.00 86.00 225 PRO A CA 1
ATOM 1607 C C . PRO A 1 225 ? -6.913 4.711 -9.182 1.00 86.00 225 PRO A C 1
ATOM 1609 O O . PRO A 1 225 ? -6.344 5.380 -8.322 1.00 86.00 225 PRO A O 1
ATOM 1612 N N . GLY A 1 226 ? -6.524 4.716 -10.459 1.00 86.56 226 GLY A N 1
ATOM 1613 C CA . GLY A 1 226 ? -5.449 5.569 -10.969 1.00 86.56 226 GLY A CA 1
ATOM 1614 C C . GLY A 1 226 ? -5.796 7.071 -10.987 1.00 86.56 226 GLY A C 1
ATOM 1615 O O . GLY A 1 226 ? -6.877 7.483 -10.558 1.00 86.56 226 GLY A O 1
ATOM 1616 N N . PRO A 1 227 ? -4.919 7.921 -11.556 1.00 93.88 227 PRO A N 1
ATOM 1617 C CA . PRO A 1 227 ? -3.740 7.581 -12.360 1.00 93.88 227 PRO A CA 1
ATOM 1618 C C . PRO A 1 227 ? -2.540 7.122 -11.519 1.00 93.88 227 PRO A C 1
ATOM 1620 O O . PRO A 1 227 ? -2.446 7.438 -10.339 1.00 93.88 227 PRO A O 1
ATOM 1623 N N . TYR A 1 228 ? -1.594 6.426 -12.153 1.00 95.44 228 TYR A N 1
ATOM 1624 C CA . TYR A 1 228 ? -0.490 5.744 -11.469 1.00 95.44 228 TYR A CA 1
ATOM 1625 C C . TYR A 1 228 ? 0.879 6.321 -11.846 1.00 95.44 228 TYR A C 1
ATOM 1627 O O . TYR A 1 228 ? 1.065 6.721 -13.002 1.00 95.44 228 TYR A O 1
ATOM 1635 N N . PRO A 1 229 ? 1.860 6.354 -10.927 1.00 95.81 229 PRO A N 1
ATOM 1636 C CA . PRO A 1 229 ? 3.170 6.955 -11.157 1.00 95.81 229 PRO A CA 1
ATOM 1637 C C . PRO A 1 229 ? 4.111 5.998 -11.904 1.00 95.81 229 PRO A C 1
ATOM 1639 O O . PRO A 1 229 ? 5.172 5.688 -11.385 1.00 95.81 229 PRO A O 1
ATOM 1642 N N . ILE A 1 230 ? 3.736 5.512 -13.097 1.00 96.31 230 ILE A N 1
ATOM 1643 C CA . ILE A 1 230 ? 4.515 4.540 -13.893 1.00 96.31 230 ILE A CA 1
ATOM 1644 C C . ILE A 1 230 ? 5.552 5.217 -14.817 1.00 96.31 230 ILE A C 1
ATOM 1646 O O . ILE A 1 230 ? 5.175 5.879 -15.798 1.00 96.31 230 ILE A O 1
ATOM 1650 N N . PRO A 1 231 ? 6.868 5.067 -14.553 1.00 95.50 231 PRO A N 1
ATOM 1651 C CA . PRO A 1 231 ? 7.916 5.564 -15.440 1.00 95.50 231 PRO A CA 1
ATOM 1652 C C . PRO A 1 231 ? 7.936 4.894 -16.822 1.00 95.50 231 PRO A C 1
ATOM 1654 O O . PRO A 1 231 ? 7.409 3.808 -17.043 1.00 95.50 231 PRO A O 1
ATOM 1657 N N . ASN A 1 232 ? 8.599 5.532 -17.790 1.00 93.62 232 ASN A N 1
ATOM 1658 C CA . ASN A 1 232 ? 8.801 4.933 -19.118 1.00 93.62 232 ASN A CA 1
ATOM 1659 C C . ASN A 1 232 ? 9.785 3.753 -19.078 1.00 93.62 232 ASN A C 1
ATOM 1661 O O . ASN A 1 232 ? 9.680 2.834 -19.883 1.00 93.62 232 ASN A O 1
ATOM 1665 N N . ASN A 1 233 ? 10.739 3.773 -18.145 1.00 91.00 233 ASN A N 1
ATOM 1666 C CA . ASN A 1 233 ? 11.724 2.711 -17.938 1.00 91.00 233 ASN A CA 1
ATOM 1667 C C . ASN A 1 233 ? 11.237 1.604 -16.990 1.00 91.00 233 ASN A C 1
ATOM 1669 O O . ASN A 1 233 ? 12.055 0.792 -16.570 1.00 91.00 233 ASN A O 1
ATOM 1673 N N . SER A 1 234 ? 9.943 1.554 -16.647 1.00 94.00 234 SER A N 1
ATOM 1674 C CA . SER A 1 234 ? 9.421 0.511 -15.763 1.00 94.00 234 SER A CA 1
ATOM 1675 C C . SER A 1 234 ? 9.682 -0.884 -16.328 1.00 94.00 234 SER A C 1
ATOM 1677 O O . SER A 1 234 ? 9.235 -1.170 -17.446 1.00 94.00 234 SER A O 1
ATOM 1679 N N . PRO A 1 235 ? 10.387 -1.751 -15.584 1.00 92.44 235 PRO A N 1
ATOM 1680 C CA . PRO A 1 235 ? 10.641 -3.107 -16.016 1.00 92.44 235 PRO A CA 1
ATOM 1681 C C . PRO A 1 235 ? 9.335 -3.898 -15.992 1.00 92.44 235 PRO A C 1
ATOM 1683 O O . PRO A 1 235 ? 8.536 -3.762 -15.069 1.00 92.44 235 PRO A O 1
ATOM 1686 N N . VAL A 1 236 ? 9.135 -4.709 -17.025 1.00 91.88 236 VAL A N 1
ATOM 1687 C CA . VAL A 1 236 ? 8.136 -5.779 -17.011 1.00 91.88 236 VAL A CA 1
ATOM 1688 C C . VAL A 1 236 ? 8.858 -7.058 -16.616 1.00 91.88 236 VAL A C 1
ATOM 1690 O O . VAL A 1 236 ? 10.037 -7.220 -16.948 1.00 91.88 236 VAL A O 1
ATOM 1693 N N . GLU A 1 237 ? 8.153 -7.932 -15.912 1.00 89.25 237 GLU A N 1
ATOM 1694 C CA . GLU A 1 237 ? 8.625 -9.247 -15.500 1.00 89.25 237 GLU A CA 1
ATOM 1695 C C . GLU A 1 237 ? 9.445 -9.969 -16.583 1.00 89.25 237 GLU A C 1
ATOM 1697 O O . GLU A 1 237 ? 9.120 -9.934 -17.774 1.00 89.25 237 GLU A O 1
ATOM 1702 N N . GLY A 1 238 ? 10.553 -10.576 -16.153 1.00 83.62 238 GLY A N 1
ATOM 1703 C CA . GLY A 1 238 ? 11.542 -11.232 -17.013 1.00 83.62 238 GLY A CA 1
ATOM 1704 C C . GLY A 1 238 ? 12.659 -10.304 -17.505 1.00 83.62 238 GLY A C 1
ATOM 1705 O O . GLY A 1 238 ? 13.709 -10.779 -17.945 1.00 83.62 238 GLY A O 1
ATOM 1706 N N . TYR A 1 239 ? 12.508 -8.978 -17.389 1.00 86.81 239 TYR A N 1
ATOM 1707 C CA . TYR A 1 239 ? 13.585 -8.038 -17.711 1.00 86.81 239 TYR A CA 1
ATOM 1708 C C . TYR A 1 239 ? 14.777 -8.185 -16.750 1.00 86.81 239 TYR A C 1
ATOM 1710 O O . TYR A 1 239 ? 14.626 -8.064 -15.540 1.00 86.81 239 TYR A O 1
ATOM 1718 N N . LEU A 1 240 ? 15.987 -8.376 -17.294 1.00 78.12 240 LEU A N 1
ATOM 1719 C CA . LEU A 1 240 ? 17.232 -8.733 -16.574 1.00 78.12 240 LEU A CA 1
ATOM 1720 C C . LEU A 1 240 ? 17.256 -10.142 -15.955 1.00 78.12 240 LEU A C 1
ATOM 1722 O O . LEU A 1 240 ? 18.309 -10.535 -15.432 1.00 78.12 240 LEU A O 1
ATOM 1726 N N . GLY A 1 241 ? 16.150 -10.876 -16.037 1.00 81.31 241 GLY A N 1
ATOM 1727 C CA . GLY A 1 241 ? 16.039 -12.292 -15.723 1.00 81.31 241 GLY A CA 1
ATOM 1728 C C . GLY A 1 241 ? 16.328 -13.144 -16.955 1.00 81.31 241 GLY A C 1
ATOM 1729 O O . GLY A 1 241 ? 17.387 -12.996 -17.577 1.00 81.31 241 GLY A O 1
ATOM 1730 N N . ASP A 1 242 ? 15.381 -14.007 -17.305 1.00 79.12 242 ASP A N 1
ATOM 1731 C CA . ASP A 1 242 ? 15.552 -14.999 -18.373 1.00 79.12 242 ASP A CA 1
ATOM 1732 C C . ASP A 1 242 ? 15.123 -14.509 -19.772 1.00 79.12 242 ASP A C 1
ATOM 1734 O O . ASP A 1 242 ? 15.369 -15.196 -20.770 1.00 79.12 242 ASP A O 1
ATOM 1738 N N . ASP A 1 243 ? 14.525 -13.316 -19.887 1.00 84.50 243 ASP A N 1
ATOM 1739 C CA . ASP A 1 243 ? 14.113 -12.757 -21.177 1.00 84.50 243 ASP A CA 1
ATOM 1740 C C . ASP A 1 243 ? 15.282 -12.035 -21.885 1.00 84.50 243 ASP A C 1
ATOM 1742 O O . ASP A 1 243 ? 15.781 -11.014 -21.397 1.00 84.50 243 ASP A O 1
ATOM 1746 N N . PRO A 1 244 ? 15.729 -12.508 -23.066 1.00 84.69 244 PRO A N 1
ATOM 1747 C CA . PRO A 1 244 ? 16.860 -11.917 -23.780 1.00 84.69 244 PRO A CA 1
ATOM 1748 C C . PRO A 1 244 ? 16.499 -10.635 -24.549 1.00 84.69 244 PRO A C 1
ATOM 1750 O O . PRO A 1 244 ? 17.370 -10.033 -25.189 1.00 84.69 244 PRO A O 1
ATOM 1753 N N . ARG A 1 245 ? 15.223 -10.238 -24.585 1.00 88.50 245 ARG A N 1
ATOM 1754 C CA . ARG A 1 245 ? 14.761 -9.054 -25.315 1.00 88.50 245 ARG A CA 1
ATOM 1755 C C . ARG A 1 245 ? 15.211 -7.766 -24.620 1.00 88.50 245 ARG A C 1
ATOM 1757 O O . ARG A 1 245 ? 15.510 -7.711 -23.433 1.00 88.50 245 ARG A O 1
ATOM 1764 N N . THR A 1 246 ? 15.227 -6.672 -25.381 1.00 91.44 246 THR A N 1
ATOM 1765 C CA . THR A 1 246 ? 15.394 -5.333 -24.800 1.00 91.44 246 THR A CA 1
ATOM 1766 C C . THR A 1 246 ? 14.173 -4.970 -23.960 1.00 91.44 246 THR A C 1
ATOM 1768 O O . THR A 1 246 ? 13.069 -5.407 -24.277 1.00 91.44 246 THR A O 1
ATOM 1771 N N . LEU A 1 247 ? 14.335 -4.091 -22.965 1.00 90.69 247 LEU A N 1
ATOM 1772 C CA . LEU A 1 247 ? 13.216 -3.602 -22.149 1.00 90.69 247 LEU A CA 1
ATOM 1773 C C . LEU A 1 247 ? 12.019 -3.161 -23.002 1.00 90.69 247 LEU A C 1
ATOM 1775 O O . LEU A 1 247 ? 10.899 -3.592 -22.772 1.00 90.69 247 LEU A O 1
ATOM 1779 N N . SER A 1 248 ? 12.276 -2.352 -24.032 1.00 92.94 248 SER A N 1
ATOM 1780 C CA . SER A 1 248 ? 11.231 -1.828 -24.914 1.00 92.94 248 SER A CA 1
ATOM 1781 C C . SER A 1 248 ? 10.487 -2.931 -25.676 1.00 92.94 248 SER A C 1
ATOM 1783 O O . SER A 1 248 ? 9.275 -2.836 -25.861 1.00 92.94 248 SER A O 1
ATOM 1785 N N . ASN A 1 249 ? 11.191 -3.992 -26.082 1.00 91.88 249 ASN A N 1
ATOM 1786 C CA . ASN A 1 249 ? 10.574 -5.154 -26.716 1.00 91.88 249 ASN A CA 1
ATOM 1787 C C . ASN A 1 249 ? 9.780 -5.990 -25.714 1.00 91.88 249 ASN A C 1
ATOM 1789 O O . ASN A 1 249 ? 8.726 -6.494 -26.079 1.00 91.88 249 ASN A O 1
ATOM 1793 N N . ILE A 1 250 ? 10.244 -6.126 -24.470 1.00 90.88 250 ILE A N 1
ATOM 1794 C CA . ILE A 1 250 ? 9.469 -6.801 -23.425 1.00 90.88 250 ILE A CA 1
ATOM 1795 C C . ILE A 1 250 ? 8.198 -5.997 -23.166 1.00 90.88 250 ILE A C 1
ATOM 1797 O O . ILE A 1 250 ? 7.119 -6.553 -23.310 1.00 90.88 250 ILE A O 1
ATOM 1801 N N . GLN A 1 251 ? 8.301 -4.691 -22.899 1.00 93.25 251 GLN A N 1
ATOM 1802 C CA . GLN A 1 251 ? 7.181 -3.778 -22.631 1.00 93.25 251 GLN A CA 1
ATOM 1803 C C . GLN A 1 251 ? 6.101 -3.790 -23.724 1.00 93.25 251 GLN A C 1
ATOM 1805 O O . GLN A 1 251 ? 4.916 -3.806 -23.402 1.00 93.25 251 GLN A O 1
ATOM 1810 N N . GLN A 1 252 ? 6.507 -3.831 -24.997 1.00 92.94 252 GLN A N 1
ATOM 1811 C CA . GLN A 1 252 ? 5.606 -3.884 -26.161 1.00 92.94 252 GLN A CA 1
ATOM 1812 C C . GLN A 1 252 ? 5.240 -5.308 -26.601 1.00 92.94 252 GLN A C 1
ATOM 1814 O O . GLN A 1 252 ? 4.491 -5.483 -27.559 1.00 92.94 252 GLN A O 1
ATOM 1819 N N . ASP A 1 253 ? 5.805 -6.316 -25.938 1.00 90.88 253 ASP A N 1
ATOM 1820 C CA . ASP A 1 253 ? 5.692 -7.732 -26.277 1.00 90.88 253 ASP A CA 1
ATOM 1821 C C . ASP A 1 253 ? 6.042 -8.068 -27.742 1.00 90.88 253 ASP A C 1
ATOM 1823 O O . ASP A 1 253 ? 5.349 -8.786 -28.459 1.00 90.88 253 ASP A O 1
ATOM 1827 N N . LEU A 1 254 ? 7.168 -7.527 -28.200 1.00 89.12 254 LEU A N 1
ATOM 1828 C CA . LEU A 1 254 ? 7.723 -7.728 -29.538 1.00 89.12 254 LEU A CA 1
ATOM 1829 C C . LEU A 1 254 ? 8.956 -8.643 -29.491 1.00 89.12 254 LEU A C 1
ATOM 1831 O O . LEU A 1 254 ? 9.608 -8.741 -28.453 1.00 89.12 254 LEU A O 1
ATOM 1835 N N . PRO A 1 255 ? 9.357 -9.288 -30.603 1.00 79.94 255 PRO A N 1
ATOM 1836 C CA . PRO A 1 255 ? 8.619 -9.455 -31.860 1.00 79.94 255 PRO A CA 1
ATOM 1837 C C . PRO A 1 255 ? 7.640 -10.643 -31.831 1.00 79.94 255 PRO A C 1
ATOM 1839 O O . PRO A 1 255 ? 6.834 -10.790 -32.746 1.00 79.94 255 PRO A O 1
ATOM 1842 N N . LEU A 1 256 ? 7.747 -11.507 -30.818 1.00 69.50 256 LEU A N 1
ATOM 1843 C CA . LEU A 1 256 ? 6.858 -12.639 -30.590 1.00 69.50 256 LEU A CA 1
ATOM 1844 C C . LEU A 1 256 ? 5.902 -12.247 -29.462 1.00 69.50 256 LEU A C 1
ATOM 1846 O O . LEU A 1 256 ? 6.355 -12.216 -28.316 1.00 69.50 256 LEU A O 1
ATOM 1850 N N . PRO A 1 257 ? 4.631 -11.929 -29.765 1.00 67.75 257 PRO A N 1
ATOM 1851 C CA . PRO A 1 257 ? 3.667 -11.649 -28.721 1.00 67.75 257 PRO A CA 1
ATOM 1852 C C . PRO A 1 257 ? 3.475 -12.917 -27.888 1.00 67.75 257 PRO A C 1
ATOM 1854 O O . PRO A 1 257 ? 2.940 -13.918 -28.375 1.00 67.75 257 PRO A O 1
ATOM 1857 N N . HIS A 1 258 ? 3.936 -12.886 -26.642 1.00 61.56 258 HIS A N 1
ATOM 1858 C CA . HIS A 1 258 ? 3.541 -13.832 -25.612 1.00 61.56 258 HIS A CA 1
ATOM 1859 C C . HIS A 1 258 ? 2.107 -13.472 -25.225 1.00 61.56 258 HIS A C 1
ATOM 1861 O O . HIS A 1 258 ? 1.847 -12.791 -24.236 1.00 61.56 258 HIS A O 1
ATOM 1867 N N . ALA A 1 259 ? 1.163 -13.883 -26.074 1.00 52.34 259 ALA A N 1
ATOM 1868 C CA . ALA A 1 259 ? -0.257 -13.692 -25.844 1.00 52.34 259 ALA A CA 1
ATOM 1869 C C . ALA A 1 259 ? -0.666 -14.413 -24.548 1.00 52.34 259 ALA A C 1
ATOM 1871 O O . ALA A 1 259 ? -0.945 -15.610 -24.561 1.00 52.34 259 ALA A O 1
ATOM 1872 N N . GLY A 1 260 ? -0.696 -13.665 -23.444 1.00 58.97 260 GLY A N 1
ATOM 1873 C CA . GLY A 1 260 ? -0.987 -14.176 -22.108 1.00 58.97 260 GLY A CA 1
ATOM 1874 C C . GLY A 1 260 ? 0.251 -14.758 -21.424 1.00 58.97 260 GLY A C 1
ATOM 1875 O O . GLY A 1 260 ? 0.850 -15.722 -21.899 1.00 58.97 260 GLY A O 1
ATOM 1876 N N . GLY A 1 261 ? 0.614 -14.174 -20.287 1.00 63.00 261 GLY A N 1
ATOM 1877 C CA . GLY A 1 261 ? 1.716 -14.618 -19.443 1.00 63.00 261 GLY A CA 1
ATOM 1878 C C . GLY A 1 261 ? 1.865 -13.726 -18.216 1.00 63.00 261 GLY A C 1
ATOM 1879 O O . GLY A 1 261 ? 1.310 -12.626 -18.183 1.00 63.00 261 GLY A O 1
ATOM 1880 N N . ASP A 1 262 ? 2.619 -14.219 -17.237 1.00 77.38 262 ASP A N 1
ATOM 1881 C CA . ASP A 1 262 ? 3.029 -13.486 -16.039 1.00 77.38 262 ASP A CA 1
ATOM 1882 C C . ASP A 1 262 ? 3.869 -12.274 -16.472 1.00 77.38 262 ASP A C 1
ATOM 1884 O O . ASP A 1 262 ? 4.958 -12.410 -17.031 1.00 77.38 262 ASP A O 1
ATOM 1888 N N . ARG A 1 263 ? 3.261 -11.086 -16.412 1.00 89.56 263 ARG A N 1
ATOM 1889 C CA . ARG A 1 263 ? 3.811 -9.833 -16.952 1.00 89.56 263 ARG A CA 1
ATOM 1890 C C . ARG A 1 263 ? 3.560 -8.719 -15.967 1.00 89.56 263 ARG A C 1
ATOM 1892 O O . ARG A 1 263 ? 2.733 -7.832 -16.206 1.00 89.56 263 ARG A O 1
ATOM 1899 N N . HIS A 1 264 ? 4.264 -8.799 -14.856 1.00 92.56 264 HIS A N 1
ATOM 1900 C CA . HIS A 1 264 ? 4.099 -7.838 -13.792 1.00 92.56 264 HIS A CA 1
ATOM 1901 C C . HIS A 1 264 ? 4.939 -6.579 -13.990 1.00 92.56 264 HIS A C 1
ATOM 1903 O O . HIS A 1 264 ? 6.078 -6.632 -14.455 1.00 92.56 264 HIS A O 1
ATOM 1909 N N . VAL A 1 265 ? 4.379 -5.433 -13.611 1.00 94.31 265 VAL A N 1
ATOM 1910 C CA . VAL A 1 265 ? 5.128 -4.185 -13.412 1.00 94.31 265 VAL A CA 1
ATOM 1911 C C . VAL A 1 265 ? 4.925 -3.745 -11.978 1.00 94.31 265 VAL A C 1
ATOM 1913 O O . VAL A 1 265 ? 3.788 -3.538 -11.560 1.00 94.31 265 VAL A O 1
ATOM 1916 N N . MET A 1 266 ? 6.027 -3.554 -11.254 1.00 94.50 266 MET A N 1
ATOM 1917 C CA . MET A 1 266 ? 5.997 -3.097 -9.869 1.00 94.50 266 MET A CA 1
ATOM 1918 C C . MET A 1 266 ? 6.627 -1.713 -9.717 1.00 94.50 266 MET A C 1
ATOM 1920 O O . MET A 1 266 ? 7.709 -1.431 -10.243 1.00 94.50 266 MET A O 1
ATOM 1924 N N . ILE A 1 267 ? 5.968 -0.846 -8.955 1.00 95.12 267 ILE A N 1
ATOM 1925 C CA . ILE A 1 267 ? 6.452 0.497 -8.630 1.00 95.12 267 ILE A CA 1
ATOM 1926 C C . ILE A 1 267 ? 6.398 0.677 -7.122 1.00 95.12 267 ILE A C 1
ATOM 1928 O O . ILE A 1 267 ? 5.358 0.469 -6.503 1.00 95.12 267 ILE A O 1
ATOM 1932 N N . LEU A 1 268 ? 7.510 1.115 -6.545 1.00 92.44 268 LEU A N 1
ATOM 1933 C CA . LEU A 1 268 ? 7.605 1.462 -5.138 1.00 92.44 268 LEU A CA 1
ATOM 1934 C C . LEU A 1 268 ? 7.630 2.983 -4.998 1.00 92.44 268 LEU A C 1
ATOM 1936 O O . LEU A 1 268 ? 8.567 3.632 -5.460 1.00 92.44 268 LEU A O 1
ATOM 1940 N N . ASP A 1 269 ? 6.622 3.542 -4.339 1.00 89.75 269 ASP A N 1
ATOM 1941 C CA . ASP A 1 269 ? 6.546 4.955 -3.970 1.00 89.75 269 ASP A CA 1
ATOM 1942 C C . ASP A 1 269 ? 6.734 5.075 -2.449 1.00 89.75 269 ASP A C 1
ATOM 1944 O O . ASP A 1 269 ? 5.762 5.054 -1.682 1.00 89.75 269 ASP A O 1
ATOM 1948 N N . PRO A 1 270 ? 7.994 5.143 -1.985 1.00 79.44 270 PRO A N 1
ATOM 1949 C CA . PRO A 1 270 ? 8.304 5.108 -0.563 1.00 79.44 270 PRO A CA 1
ATOM 1950 C C . PRO A 1 270 ? 7.818 6.352 0.181 1.00 79.44 270 PRO A C 1
ATOM 1952 O O . PRO A 1 270 ? 7.535 6.281 1.374 1.00 79.44 270 PRO A O 1
ATOM 1955 N N . GLU A 1 271 ? 7.723 7.495 -0.498 1.00 76.00 271 GLU A N 1
ATOM 1956 C CA . GLU A 1 271 ? 7.332 8.756 0.127 1.00 76.00 271 GLU A CA 1
ATOM 1957 C C . GLU A 1 271 ? 5.823 8.860 0.346 1.00 76.00 271 GLU A C 1
ATOM 1959 O O . GLU A 1 271 ? 5.395 9.463 1.333 1.00 76.00 271 GLU A O 1
ATOM 1964 N N . ASN A 1 272 ? 5.020 8.291 -0.557 1.00 75.31 272 ASN A N 1
ATOM 1965 C CA . ASN A 1 272 ? 3.570 8.233 -0.388 1.00 75.31 272 ASN A CA 1
ATOM 1966 C C . ASN A 1 272 ? 3.097 6.936 0.287 1.00 75.31 272 ASN A C 1
ATOM 1968 O O . ASN A 1 272 ? 1.944 6.879 0.711 1.00 75.31 272 ASN A O 1
ATOM 1972 N N . GLY A 1 273 ? 3.972 5.937 0.436 1.00 77.81 273 GLY A N 1
ATOM 1973 C CA . GLY A 1 273 ? 3.683 4.681 1.129 1.00 77.81 273 GLY A CA 1
ATOM 1974 C C . GLY A 1 273 ? 2.893 3.678 0.289 1.00 77.81 273 GLY A C 1
ATOM 1975 O O . GLY A 1 273 ? 2.098 2.926 0.848 1.00 77.81 273 GLY A O 1
ATOM 1976 N N . TYR A 1 274 ? 3.095 3.676 -1.032 1.00 83.50 274 TYR A N 1
ATOM 1977 C CA . TYR A 1 274 ? 2.401 2.781 -1.959 1.00 83.50 274 TYR A CA 1
ATOM 1978 C C . TYR A 1 274 ? 3.366 1.813 -2.641 1.00 83.50 274 TYR A C 1
ATOM 1980 O O . TYR A 1 274 ? 4.488 2.167 -3.008 1.00 83.50 274 TYR A O 1
ATOM 1988 N N . ILE A 1 275 ? 2.879 0.596 -2.857 1.00 89.88 275 ILE A N 1
ATOM 1989 C CA . ILE A 1 275 ? 3.400 -0.323 -3.863 1.00 89.88 275 ILE A CA 1
ATOM 1990 C C . ILE A 1 275 ? 2.284 -0.485 -4.886 1.00 89.88 275 ILE A C 1
ATOM 1992 O O . ILE A 1 275 ? 1.148 -0.765 -4.513 1.00 89.88 275 ILE A O 1
ATOM 1996 N N . TYR A 1 276 ? 2.610 -0.278 -6.154 1.00 93.62 276 TYR A N 1
ATOM 1997 C CA . TYR A 1 276 ? 1.707 -0.541 -7.264 1.00 93.62 276 TYR A CA 1
ATOM 1998 C C . TYR A 1 276 ? 2.184 -1.797 -7.969 1.00 93.62 276 TYR A C 1
ATOM 2000 O O . TYR A 1 276 ? 3.368 -1.900 -8.295 1.00 93.62 276 TYR A O 1
ATOM 2008 N N . GLU A 1 277 ? 1.262 -2.709 -8.226 1.00 94.12 277 GLU A N 1
ATOM 2009 C CA . GLU A 1 277 ? 1.490 -3.911 -9.011 1.00 94.12 277 GLU A CA 1
ATOM 2010 C C . GLU A 1 277 ? 0.432 -3.974 -10.108 1.00 94.12 277 GLU A C 1
ATOM 2012 O O . GLU A 1 277 ? -0.740 -3.685 -9.876 1.00 94.12 277 GLU A O 1
ATOM 2017 N N . PHE A 1 278 ? 0.867 -4.306 -11.317 1.00 94.12 278 PHE A N 1
ATOM 2018 C CA . PHE A 1 278 ? 0.002 -4.496 -12.472 1.00 94.12 278 PHE A CA 1
ATOM 2019 C C . PHE A 1 278 ? 0.269 -5.865 -13.063 1.00 94.12 278 PHE A C 1
ATOM 2021 O O . PHE A 1 278 ? 1.422 -6.145 -13.377 1.00 94.12 278 PHE A O 1
ATOM 2028 N N . GLY A 1 279 ? -0.768 -6.665 -13.294 1.00 92.00 279 GLY A N 1
ATOM 2029 C CA . GLY A 1 279 ? -0.665 -7.895 -14.083 1.00 92.00 279 GLY A CA 1
ATOM 2030 C C . GLY A 1 279 ? -0.853 -7.629 -15.580 1.00 92.00 279 GLY A C 1
ATOM 2031 O O . GLY A 1 279 ? -1.421 -6.610 -15.973 1.00 92.00 279 GLY A O 1
ATOM 2032 N N . ASN A 1 280 ? -0.432 -8.556 -16.446 1.00 91.75 280 ASN A N 1
ATOM 2033 C CA . ASN A 1 280 ? -0.631 -8.473 -17.906 1.00 91.75 280 ASN A CA 1
ATOM 2034 C C . ASN A 1 280 ? -0.203 -7.125 -18.530 1.00 91.75 280 ASN A C 1
ATOM 2036 O O . ASN A 1 280 ? -0.835 -6.643 -19.474 1.00 91.75 280 ASN A O 1
ATOM 2040 N N . ALA A 1 281 ? 0.834 -6.482 -17.992 1.00 92.94 281 ALA A N 1
ATOM 2041 C CA . ALA A 1 281 ? 1.189 -5.121 -18.367 1.00 92.94 281 ALA A CA 1
ATOM 2042 C C . ALA A 1 281 ? 1.832 -5.051 -19.765 1.00 92.94 281 ALA A C 1
ATOM 2044 O O . ALA A 1 281 ? 2.762 -5.800 -20.109 1.00 92.94 281 ALA A O 1
ATOM 2045 N N . LEU A 1 282 ? 1.350 -4.104 -20.570 1.00 93.06 282 LEU A N 1
ATOM 2046 C CA . LEU A 1 282 ? 1.844 -3.807 -21.912 1.00 93.06 282 LEU A CA 1
ATOM 2047 C C . LEU A 1 282 ? 1.806 -2.299 -22.160 1.00 93.06 282 LEU A C 1
ATOM 2049 O O . LEU A 1 282 ? 0.867 -1.622 -21.737 1.00 93.06 282 LEU A O 1
ATOM 2053 N N . CYS A 1 283 ? 2.783 -1.768 -22.889 1.00 94.19 283 CYS A N 1
ATOM 2054 C CA . CYS A 1 283 ? 2.708 -0.408 -23.408 1.00 94.19 283 CYS A CA 1
ATOM 2055 C C . CYS A 1 283 ? 2.974 -0.350 -24.908 1.00 94.19 283 CYS A C 1
ATOM 2057 O O . CYS A 1 283 ? 3.614 -1.235 -25.466 1.00 94.19 283 CYS A O 1
ATOM 2059 N N . ASP A 1 284 ? 2.502 0.706 -25.565 1.00 94.12 284 ASP A N 1
ATOM 2060 C CA . ASP A 1 284 ? 2.920 1.027 -26.931 1.00 94.12 284 ASP A CA 1
ATOM 2061 C C . ASP A 1 284 ? 4.273 1.771 -26.955 1.00 94.12 284 ASP A C 1
ATOM 2063 O O . ASP A 1 284 ? 4.860 2.091 -25.918 1.00 94.12 284 ASP A O 1
ATOM 2067 N N . ALA A 1 285 ? 4.773 2.093 -28.152 1.00 93.50 285 ALA A N 1
ATOM 2068 C CA . ALA A 1 285 ? 6.016 2.851 -28.332 1.00 93.50 285 ALA A CA 1
ATOM 2069 C C . ALA A 1 285 ? 5.979 4.283 -27.749 1.00 93.50 285 ALA A C 1
ATOM 2071 O O . ALA A 1 285 ? 7.020 4.929 -27.639 1.00 93.50 285 ALA A O 1
ATOM 2072 N N . SER A 1 286 ? 4.794 4.796 -27.398 1.00 95.38 286 SER A N 1
ATOM 2073 C CA . SER A 1 286 ? 4.601 6.085 -26.719 1.00 95.38 286 SER A CA 1
ATOM 2074 C C . SER A 1 286 ? 4.430 5.932 -25.203 1.00 95.38 286 SER A C 1
ATOM 2076 O O . SER A 1 286 ? 4.166 6.918 -24.514 1.00 95.38 286 SER A O 1
ATOM 2078 N N . PHE A 1 287 ? 4.617 4.721 -24.667 1.00 94.88 287 PHE A N 1
ATOM 2079 C CA . PHE A 1 287 ? 4.429 4.374 -23.260 1.00 94.88 287 PHE A CA 1
ATOM 2080 C C . PHE A 1 287 ? 3.010 4.651 -22.744 1.00 94.88 287 PHE A C 1
ATOM 2082 O O . PHE A 1 287 ? 2.842 5.025 -21.572 1.00 94.88 287 PHE A O 1
ATOM 2089 N N . ASN A 1 288 ? 2.003 4.477 -23.605 1.00 95.88 288 ASN A N 1
ATOM 2090 C CA . ASN A 1 288 ? 0.613 4.345 -23.181 1.00 95.88 288 ASN A CA 1
ATOM 2091 C C . ASN A 1 288 ? 0.409 2.912 -22.690 1.00 95.88 288 ASN A C 1
ATOM 2093 O O . ASN A 1 288 ? 0.544 1.969 -23.468 1.00 95.88 288 ASN A O 1
ATOM 2097 N N . TRP A 1 289 ? 0.131 2.757 -21.398 1.00 95.31 289 TRP A N 1
ATOM 2098 C CA . TRP A 1 289 ? 0.051 1.457 -20.736 1.00 95.31 289 TRP A CA 1
ATOM 2099 C C . TRP A 1 289 ? -1.380 0.917 -20.705 1.00 95.31 289 TRP A C 1
ATOM 2101 O O . TRP A 1 289 ? -2.331 1.684 -20.565 1.00 95.31 289 TRP A O 1
ATOM 2111 N N . ASN A 1 290 ? -1.516 -0.404 -20.775 1.00 94.25 290 ASN A N 1
ATOM 2112 C CA . ASN A 1 290 ? -2.722 -1.167 -20.466 1.00 94.25 290 ASN A CA 1
ATOM 2113 C C . ASN A 1 290 ? -2.319 -2.361 -19.592 1.00 94.25 290 ASN A C 1
ATOM 2115 O O . ASN A 1 290 ? -1.242 -2.929 -19.793 1.00 94.25 290 ASN A O 1
ATOM 2119 N N . ALA A 1 291 ? -3.147 -2.707 -18.614 1.00 94.44 291 ALA A N 1
ATOM 2120 C CA . ALA A 1 291 ? -2.831 -3.759 -17.661 1.00 94.44 291 ALA A CA 1
ATOM 2121 C C . ALA A 1 291 ? -4.089 -4.447 -17.116 1.00 94.44 291 ALA A C 1
ATOM 2123 O O . ALA A 1 291 ? -5.221 -4.138 -17.490 1.00 94.44 291 ALA A O 1
ATOM 2124 N N . SER A 1 292 ? -3.882 -5.414 -16.237 1.00 92.38 292 SER A N 1
ATOM 2125 C CA . SER A 1 292 ? -4.847 -5.912 -15.263 1.00 92.38 292 SER A CA 1
ATOM 2126 C C . SER A 1 292 ? -4.529 -5.326 -13.892 1.00 92.38 292 SER A C 1
ATOM 2128 O O . SER A 1 292 ? -3.395 -4.913 -13.635 1.00 92.38 292 SER A O 1
ATOM 2130 N N . GLY A 1 293 ? -5.571 -5.240 -13.078 1.00 84.44 293 GLY A N 1
ATOM 2131 C CA . GLY A 1 293 ? -5.511 -4.800 -11.699 1.00 84.44 293 GLY A CA 1
ATOM 2132 C C . GLY A 1 293 ? -4.961 -5.831 -10.734 1.00 84.44 293 GLY A C 1
ATOM 2133 O O . GLY A 1 293 ? -4.718 -6.976 -11.181 1.00 84.44 293 GLY A O 1
#

Foldseek 3Di:
DDDDDDDDDPPPPPPFDADCFAWEWPDPDWDDDLQKDKTKTKIWTDPHQAAKKKWKKWKFADQDDDPAFWPTDIDMDIHHRVDGDIDIDIIITDHPVDCPDDGDIDMDIHDMFQQHHYDDDQPVQRAALVRDRADRQDAFPAKDWPPDPNVVNRVSRFHHQGNPHPVNDPCVPPDDDPCVVVVCVVVVHDPDDDDDQQQDIAIEHGPPQDFDDAAAPACPVVDDHDRDNDDPQFAWGCVRHPDPDDRLCLQAVPDPNPPDDFTWTWYHHRRGGDIDIFGPWHADPVRHIYTHD

Radius of gyration: 24.39 Å; chains: 1; bounding box: 89×54×62 Å

Secondary structure (DSSP, 8-state):
-------------------EEEEEESSS-----TTSEEEEEEEEEEEE--S-EEEEEEEEESSS-BTTTB---EEEEEE-TT----EEEEEEEP--S-------EEEEEEEEETT-EESSPPPSS-B-TT-PBP-PPPP--S-EESSSHHHHHHHTTS----TTSGGG---TTSPPPTTHHHHHHHTTGGGPPP---SS--EEE--TTPPPB---BSSSTTTSPPS-B---TTPPPTTTTTT--S-HHHHHTT-SS---S----EEEEETTTTEEEEEEEEEE-TT--EEEE-

pLDDT: mean 80.18, std 15.57, range [28.08, 97.44]